Protein AF-0000000083129895 (afdb_homodimer)

Sequence (324 aa):
WVTVHAISVETPKDVLRAARGKSVTLPCTYQTSSLDREGFIQWDKLLRSHTERVLIWTFLTKTYIYGELYENRVNVSSNVEQSDASITIDRLTMDDNGTYECSVSLLLDLDGVSKSRVRLLVLGECLLLLPGVVGRGAVRGAGHPGGKCHPPSQTAASRERLWVTVHAISVETPKDVLRAARGKSVTLPCTYQTSSLDREGFIQWDKLLRSHTERVLIWTFLTKTYIYGELYENRVNVSSNVEQSDASITIDRLTMDDNGTYECSVSLLLDLDGVSKSRVRLLVLGECLLLLPGVVGRGAVRGAGHPGGKCHPPSQTAASRERL

pLDDT: mean 82.53, std 24.76, range [24.39, 98.94]

InterPro domains:
  IPR003599 Immunoglobulin domain subtype [SM00409] (13-123)
  IPR007110 Immunoglobulin-like domain [PS50835] (21-105)
  IPR013106 Immunoglobulin V-set domain [PF07686] (14-123)
  IPR013106 Immunoglobulin V-set domain [SM00406] (23-104)
  IPR013783 Immunoglobulin-like fold [G3DSA:2.60.40.10] (3-123)
  IPR036179 Immunoglobulin-like domain superfamily [SSF48726] (8-105)
  IPR042474 Cell surface A33 antigen [PTHR44969] (1-123)

Structure (mmCIF, N/CA/C/O backbone):
data_AF-0000000083129895-model_v1
#
loop_
_entity.id
_entity.type
_entity.pdbx_description
1 polymer 'Ig-like domain-containing protein'
#
loop_
_atom_site.group_PDB
_atom_site.id
_atom_site.type_symbol
_atom_site.label_atom_id
_atom_site.label_alt_id
_atom_site.label_comp_id
_atom_site.label_asym_id
_atom_site.label_entity_id
_atom_site.label_seq_id
_atom_site.pdbx_PDB_ins_code
_atom_site.Cartn_x
_atom_site.Cartn_y
_atom_site.Cartn_z
_atom_site.occupancy
_atom_site.B_iso_or_equiv
_atom_site.auth_seq_id
_atom_site.auth_comp_id
_atom_site.auth_asym_id
_atom_site.auth_atom_id
_atom_site.pdbx_PDB_model_num
ATOM 1 N N . TRP A 1 1 ? -14.094 -17.531 25.25 1 37.56 1 TRP A N 1
ATOM 2 C CA . TRP A 1 1 ? -13.992 -16.156 24.797 1 37.56 1 TRP A CA 1
ATOM 3 C C . TRP A 1 1 ? -13.172 -16.047 23.516 1 37.56 1 TRP A C 1
ATOM 5 O O . TRP A 1 1 ? -11.992 -16.422 23.484 1 37.56 1 TRP A O 1
ATOM 15 N N . VAL A 1 2 ? -13.875 -16.172 22.438 1 51.09 2 VAL A N 1
ATOM 16 C CA . VAL A 1 2 ? -13.18 -16.094 21.156 1 51.09 2 VAL A CA 1
ATOM 17 C C . VAL A 1 2 ? -12.414 -14.781 21.062 1 51.09 2 VAL A C 1
ATOM 19 O O . VAL A 1 2 ? -12.992 -13.703 21.234 1 51.09 2 VAL A O 1
ATOM 22 N N . THR A 1 3 ? -11.273 -14.695 21.562 1 56.09 3 THR A N 1
ATOM 23 C CA . THR A 1 3 ? -10.492 -13.469 21.531 1 56.09 3 THR A CA 1
ATOM 24 C C . THR A 1 3 ? -10.531 -12.836 20.141 1 56.09 3 THR A C 1
ATOM 26 O O . THR A 1 3 ? -10.195 -13.484 19.141 1 56.09 3 THR A O 1
ATOM 29 N N . VAL A 1 4 ? -11.461 -11.797 19.969 1 62.44 4 VAL A N 1
ATOM 30 C CA . VAL A 1 4 ? -11.5 -11.023 18.734 1 62.44 4 VAL A CA 1
ATOM 31 C C . VAL A 1 4 ? -10.117 -10.477 18.422 1 62.44 4 VAL A C 1
ATOM 33 O O . VAL A 1 4 ? -9.508 -9.797 19.25 1 62.44 4 VAL A O 1
ATOM 36 N N . HIS A 1 5 ? -9.484 -11.109 17.484 1 82.38 5 HIS A N 1
ATOM 37 C CA . HIS A 1 5 ? -8.172 -10.602 17.094 1 82.38 5 HIS A CA 1
ATOM 38 C C . HIS A 1 5 ? -8.25 -9.875 15.75 1 82.38 5 HIS A C 1
ATOM 40 O O . HIS A 1 5 ? -8.891 -10.359 14.812 1 82.38 5 HIS A O 1
ATOM 46 N N . ALA A 1 6 ? -7.707 -8.602 15.797 1 93 6 ALA A N 1
ATOM 47 C CA . ALA A 1 6 ? -7.57 -7.844 14.562 1 93 6 ALA A CA 1
ATOM 48 C C . ALA A 1 6 ? -6.703 -8.586 13.555 1 93 6 ALA A C 1
ATOM 50 O O . ALA A 1 6 ? -5.918 -9.461 13.922 1 93 6 ALA A O 1
ATOM 51 N N . ILE A 1 7 ? -6.914 -8.305 12.359 1 96.94 7 ILE A N 1
ATOM 52 C CA . ILE A 1 7 ? -6.215 -8.977 11.266 1 96.94 7 ILE A CA 1
ATOM 53 C C . ILE A 1 7 ? -4.707 -8.867 11.477 1 96.94 7 ILE A C 1
ATOM 55 O O . ILE A 1 7 ? -4.211 -7.836 11.93 1 96.94 7 ILE A O 1
ATOM 59 N N . SER A 1 8 ? -3.986 -9.945 11.188 1 98.06 8 SER A N 1
ATOM 60 C CA . SER A 1 8 ? -2.527 -10 11.195 1 98.06 8 SER A CA 1
ATOM 61 C C . SER A 1 8 ? -1.99 -10.695 9.953 1 98.06 8 SER A C 1
ATOM 63 O O . SER A 1 8 ? -2.377 -11.828 9.656 1 98.06 8 SER A O 1
ATOM 65 N N . VAL A 1 9 ? -1.141 -9.992 9.266 1 98.5 9 VAL A N 1
ATOM 66 C CA . VAL A 1 9 ? -0.534 -10.5 8.039 1 98.5 9 VAL A CA 1
ATOM 67 C C . VAL A 1 9 ? 0.967 -10.688 8.242 1 98.5 9 VAL A C 1
ATOM 69 O O . VAL A 1 9 ? 1.637 -9.828 8.82 1 98.5 9 VAL A O 1
ATOM 72 N N . GLU A 1 10 ? 1.479 -11.836 7.68 1 98.44 10 GLU A N 1
ATOM 73 C CA . GLU A 1 10 ? 2.885 -12.141 7.934 1 98.44 10 GLU A CA 1
ATOM 74 C C . GLU A 1 10 ? 3.543 -12.758 6.703 1 98.44 10 GLU A C 1
ATOM 76 O O . GLU A 1 10 ? 2.922 -13.555 5.996 1 98.44 10 GLU A O 1
ATOM 81 N N . THR A 1 11 ? 4.727 -12.352 6.516 1 98.56 11 THR A N 1
ATOM 82 C CA . THR A 1 11 ? 5.621 -12.945 5.531 1 98.56 11 THR A CA 1
ATOM 83 C C . THR A 1 11 ? 6.961 -13.312 6.164 1 98.56 11 THR A C 1
ATOM 85 O O . THR A 1 11 ? 7.312 -12.789 7.227 1 98.56 11 THR A O 1
ATOM 88 N N . PRO A 1 12 ? 7.668 -14.195 5.52 1 96.75 12 PRO A N 1
ATOM 89 C CA . PRO A 1 12 ? 9.016 -14.453 6.035 1 96.75 12 PRO A CA 1
ATOM 90 C C . PRO A 1 12 ? 9.938 -13.242 5.918 1 96.75 12 PRO A C 1
ATOM 92 O O . PRO A 1 12 ? 9.797 -12.445 4.988 1 96.75 12 PRO A O 1
ATOM 95 N N . LYS A 1 13 ? 10.875 -13.18 6.805 1 94.12 13 LYS A N 1
ATOM 96 C CA . LYS A 1 13 ? 11.773 -12.023 6.859 1 94.12 13 LYS A CA 1
ATOM 97 C C . LYS A 1 13 ? 12.992 -12.234 5.965 1 94.12 13 LYS A C 1
ATOM 99 O O . LYS A 1 13 ? 13.633 -11.266 5.555 1 94.12 13 LYS A O 1
ATOM 104 N N . ASP A 1 14 ? 13.25 -13.445 5.605 1 95.12 14 ASP A N 1
ATOM 105 C CA . ASP A 1 14 ? 14.43 -13.734 4.797 1 95.12 14 ASP A CA 1
ATOM 106 C C . ASP A 1 14 ? 14.188 -13.391 3.328 1 95.12 14 ASP A C 1
ATOM 108 O O . ASP A 1 14 ? 13.055 -13.477 2.846 1 95.12 14 ASP A O 1
ATOM 112 N N . VAL A 1 15 ? 15.281 -13.094 2.689 1 97.25 15 VAL A N 1
ATOM 113 C CA . VAL A 1 15 ? 15.211 -12.836 1.255 1 97.25 15 VAL A CA 1
ATOM 114 C C . VAL A 1 15 ? 14.969 -14.148 0.505 1 97.25 15 VAL A C 1
ATOM 116 O O . VAL A 1 15 ? 15.617 -15.156 0.778 1 97.25 15 VAL A O 1
ATOM 119 N N . LEU A 1 16 ? 14.062 -14.148 -0.404 1 98.25 16 LEU A N 1
ATOM 120 C CA . LEU A 1 16 ? 13.812 -15.289 -1.278 1 98.25 16 LEU A CA 1
ATOM 121 C C . LEU A 1 16 ? 14.695 -15.227 -2.52 1 98.25 16 LEU A C 1
ATOM 123 O O . LEU A 1 16 ? 14.891 -14.148 -3.094 1 98.25 16 LEU A O 1
ATOM 127 N N . ARG A 1 17 ? 15.195 -16.297 -2.875 1 97 17 ARG A N 1
ATOM 128 C CA . ARG A 1 17 ? 16.031 -16.406 -4.07 1 97 17 ARG A CA 1
ATOM 129 C C . ARG A 1 17 ? 15.422 -17.375 -5.07 1 97 17 ARG A C 1
ATOM 131 O O . ARG A 1 17 ? 14.938 -18.453 -4.688 1 97 17 ARG A O 1
ATOM 138 N N . ALA A 1 18 ? 15.469 -17.016 -6.289 1 97.38 18 ALA A N 1
ATOM 139 C CA . ALA A 1 18 ? 14.945 -17.875 -7.348 1 97.38 18 ALA A CA 1
ATOM 140 C C . ALA A 1 18 ? 15.672 -17.625 -8.664 1 97.38 18 ALA A C 1
ATOM 142 O O . ALA A 1 18 ? 16.188 -16.531 -8.898 1 97.38 18 ALA A O 1
ATOM 143 N N . ALA A 1 19 ? 15.633 -18.562 -9.516 1 95.56 19 ALA A N 1
ATOM 144 C CA . ALA A 1 19 ? 16.344 -18.469 -10.789 1 95.56 19 ALA A CA 1
ATOM 145 C C . ALA A 1 19 ? 15.445 -17.891 -11.875 1 95.56 19 ALA A C 1
ATOM 147 O O . ALA A 1 19 ? 14.25 -18.172 -11.914 1 95.56 19 ALA A O 1
ATOM 148 N N . ARG A 1 20 ? 16.141 -17.203 -12.742 1 95.75 20 ARG A N 1
ATOM 149 C CA . ARG A 1 20 ? 15.445 -16.719 -13.938 1 95.75 20 ARG A CA 1
ATOM 150 C C . ARG A 1 20 ? 14.797 -17.875 -14.688 1 95.75 20 ARG A C 1
ATOM 152 O O . ARG A 1 20 ? 15.367 -18.969 -14.789 1 95.75 20 ARG A O 1
ATOM 159 N N . GLY A 1 21 ? 13.562 -17.609 -15.219 1 95.56 21 GLY A N 1
ATOM 160 C CA . GLY A 1 21 ? 12.867 -18.609 -16.016 1 95.56 21 GLY A CA 1
ATOM 161 C C . GLY A 1 21 ? 12.062 -19.594 -15.18 1 95.56 21 GLY A C 1
ATOM 162 O O . GLY A 1 21 ? 11.188 -20.281 -15.695 1 95.56 21 GLY A O 1
ATOM 163 N N . LYS A 1 22 ? 12.289 -19.672 -13.922 1 96.94 22 LYS A N 1
ATOM 164 C CA . LYS A 1 22 ? 11.57 -20.562 -13.023 1 96.94 22 LYS A CA 1
ATOM 165 C C . LYS A 1 22 ? 10.414 -19.828 -12.336 1 96.94 22 LYS A C 1
ATOM 167 O O . LYS A 1 22 ? 10.078 -18.703 -12.703 1 96.94 22 LYS A O 1
ATOM 172 N N . SER A 1 23 ? 9.734 -20.578 -11.43 1 98.31 23 SER A N 1
ATOM 173 C CA . SER A 1 23 ? 8.656 -20.016 -10.633 1 98.31 23 SER A CA 1
ATOM 174 C C . SER A 1 23 ? 9.094 -19.797 -9.188 1 98.31 23 SER A C 1
ATOM 176 O O . SER A 1 23 ? 10.031 -20.438 -8.711 1 98.31 23 SER A O 1
ATOM 178 N N . VAL A 1 24 ? 8.477 -18.875 -8.555 1 98.62 24 VAL A N 1
ATOM 179 C CA . VAL A 1 24 ? 8.727 -18.641 -7.137 1 98.62 24 VAL A CA 1
ATOM 180 C C . VAL A 1 24 ? 7.41 -18.391 -6.414 1 98.62 24 VAL A C 1
ATOM 182 O O . VAL A 1 24 ? 6.496 -17.781 -6.973 1 98.62 24 VAL A O 1
ATOM 185 N N . THR A 1 25 ? 7.293 -18.922 -5.254 1 98.81 25 THR A N 1
ATOM 186 C CA . THR A 1 25 ? 6.172 -18.594 -4.379 1 98.81 25 THR A CA 1
ATOM 187 C C . THR A 1 25 ? 6.57 -17.531 -3.361 1 98.81 25 THR A C 1
ATOM 189 O O . THR A 1 25 ? 7.59 -17.672 -2.68 1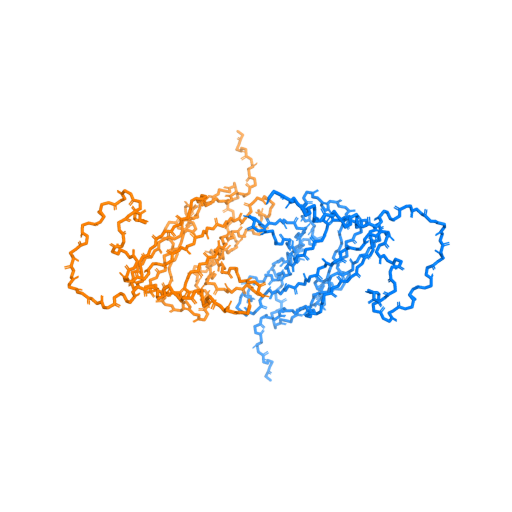 98.81 25 THR A O 1
ATOM 192 N N . LEU A 1 26 ? 5.848 -16.484 -3.293 1 98.88 26 LEU A N 1
ATOM 193 C CA . LEU A 1 26 ? 5.977 -15.469 -2.25 1 98.88 26 LEU A CA 1
ATOM 194 C C . LEU A 1 26 ? 5.008 -15.75 -1.103 1 98.88 26 LEU A C 1
ATOM 196 O O . LEU A 1 26 ? 3.801 -15.547 -1.242 1 98.88 26 LEU A O 1
ATOM 200 N N . PRO A 1 27 ? 5.527 -16.203 -0.005 1 98.88 27 PRO A N 1
ATOM 201 C CA . PRO A 1 27 ? 4.652 -16.609 1.096 1 98.88 27 PRO A CA 1
ATOM 202 C C . PRO A 1 27 ? 4.02 -15.422 1.819 1 98.88 27 PRO A C 1
ATOM 204 O O . PRO A 1 27 ? 4.688 -14.414 2.059 1 98.88 27 PRO A O 1
ATOM 207 N N . CYS A 1 28 ? 2.768 -15.594 2.172 1 98.88 28 CYS A N 1
ATOM 208 C CA . CYS A 1 28 ? 1.993 -14.625 2.943 1 98.88 28 CYS A CA 1
ATOM 209 C C . CYS A 1 28 ? 0.812 -15.297 3.635 1 98.88 28 CYS A C 1
ATOM 211 O O . CYS A 1 28 ? -0.025 -15.922 2.977 1 98.88 28 CYS A O 1
ATOM 213 N N . THR A 1 29 ? 0.754 -15.242 4.91 1 98.56 29 THR A N 1
ATOM 214 C CA . THR A 1 29 ? -0.368 -15.781 5.668 1 98.56 29 THR A CA 1
ATOM 215 C C . THR A 1 29 ? -1.077 -14.68 6.449 1 98.56 29 THR A C 1
ATOM 217 O O . THR A 1 29 ? -0.504 -13.617 6.691 1 98.56 29 THR A O 1
ATOM 220 N N . TYR A 1 30 ? -2.334 -14.992 6.754 1 97.62 30 TYR A N 1
ATOM 221 C CA . TYR A 1 30 ? -3.064 -14.016 7.559 1 97.62 30 TYR A CA 1
ATOM 222 C C . TYR A 1 30 ? -3.971 -14.711 8.562 1 97.62 30 TYR A C 1
ATOM 224 O O . TYR A 1 30 ? -4.312 -15.883 8.398 1 97.62 30 TYR A O 1
ATOM 232 N N . GLN A 1 31 ? -4.254 -13.945 9.594 1 96.44 31 GLN A N 1
ATOM 233 C CA . GLN A 1 31 ? -5.195 -14.359 10.633 1 96.44 31 GLN A CA 1
ATOM 234 C C . GLN A 1 31 ? -6.258 -13.289 10.867 1 96.44 31 GLN A C 1
ATOM 236 O O . GLN A 1 31 ? -5.957 -12.094 10.867 1 96.44 31 GLN A O 1
ATOM 241 N N . THR A 1 32 ? -7.438 -13.75 10.977 1 94.94 32 THR A N 1
ATOM 242 C CA . THR A 1 32 ? -8.539 -12.836 11.266 1 94.94 32 THR A CA 1
ATOM 243 C C . THR A 1 32 ? -9.617 -13.531 12.086 1 94.94 32 THR A C 1
ATOM 245 O O . THR A 1 32 ? -9.836 -14.734 11.938 1 94.94 32 THR A O 1
ATOM 248 N N . SER A 1 33 ? -10.273 -12.797 12.93 1 92.31 33 SER A N 1
ATOM 249 C CA . SER A 1 33 ? -11.406 -13.328 13.672 1 92.31 33 SER A CA 1
ATOM 250 C C . SER A 1 33 ? -12.727 -13.039 12.961 1 92.31 33 SER A C 1
ATOM 252 O O . SER A 1 33 ? -13.781 -13.508 13.391 1 92.31 33 SER A O 1
ATOM 254 N N . SER A 1 34 ? -12.602 -12.25 11.883 1 91.31 34 SER A N 1
ATOM 255 C CA . SER A 1 34 ? -13.812 -11.906 11.148 1 91.31 34 SER A CA 1
ATOM 256 C C . SER A 1 34 ? -14.344 -13.102 10.367 1 91.31 34 SER A C 1
ATOM 258 O O . SER A 1 34 ? -13.586 -13.789 9.688 1 91.31 34 SER A O 1
ATOM 260 N N . LEU A 1 35 ? -15.594 -13.266 10.414 1 87.56 35 LEU A N 1
ATOM 261 C CA . LEU A 1 35 ? -16.234 -14.32 9.641 1 87.56 35 LEU A CA 1
ATOM 262 C C . LEU A 1 35 ? -16.609 -13.812 8.25 1 87.56 35 LEU A C 1
ATOM 264 O O . LEU A 1 35 ? -16.719 -14.602 7.305 1 87.56 35 LEU A O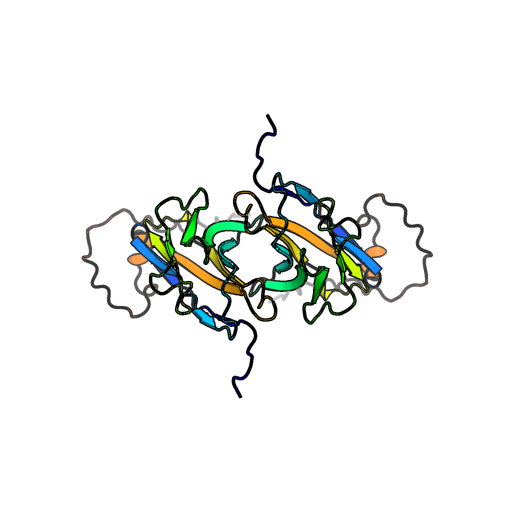 1
ATOM 268 N N . ASP A 1 36 ? -16.828 -12.57 8.195 1 88.88 36 ASP A N 1
ATOM 269 C CA . ASP A 1 36 ? -17.109 -11.93 6.914 1 88.88 36 ASP A CA 1
ATOM 270 C C . ASP A 1 36 ? -15.828 -11.555 6.188 1 88.88 36 ASP A C 1
ATOM 272 O O . ASP A 1 36 ? -15.078 -10.688 6.641 1 88.88 36 ASP A O 1
ATOM 276 N N . ARG A 1 37 ? -15.656 -12.133 4.98 1 88.88 37 ARG A N 1
ATOM 277 C CA . ARG A 1 37 ? -14.398 -11.914 4.27 1 88.88 37 ARG A CA 1
ATOM 278 C C . ARG A 1 37 ? -14.602 -10.969 3.084 1 88.88 37 ARG A C 1
ATOM 280 O O . ARG A 1 37 ? -13.898 -11.078 2.078 1 88.88 37 ARG A O 1
ATOM 287 N N . GLU A 1 38 ? -15.625 -10.141 3.223 1 93.38 38 GLU A N 1
ATOM 288 C CA . GLU A 1 38 ? -15.75 -9.148 2.156 1 93.38 38 GLU A CA 1
ATOM 289 C C . GLU A 1 38 ? -14.508 -8.273 2.07 1 93.38 38 GLU A C 1
ATOM 291 O O . GLU A 1 38 ? -14.156 -7.582 3.031 1 93.38 38 GLU A O 1
ATOM 296 N N . GLY A 1 39 ? -13.805 -8.375 0.985 1 96.69 39 GLY A N 1
ATOM 297 C CA . GLY A 1 39 ? -12.531 -7.703 0.806 1 96.69 39 GLY A CA 1
ATOM 298 C C . GLY A 1 39 ? -11.68 -8.32 -0.286 1 96.69 39 GLY A C 1
ATOM 299 O O . GLY A 1 39 ? -12.203 -8.859 -1.262 1 96.69 39 GLY A O 1
ATOM 300 N N . PHE A 1 40 ? -10.391 -8.062 -0.125 1 98.12 40 PHE A N 1
ATOM 301 C CA . PHE A 1 40 ? -9.508 -8.523 -1.192 1 98.12 40 PHE A CA 1
ATOM 302 C C . PHE A 1 40 ? -8.078 -8.68 -0.687 1 98.12 40 PHE A C 1
ATOM 304 O O . PHE A 1 40 ? -7.734 -8.172 0.382 1 98.12 40 PHE A O 1
ATOM 311 N N . ILE A 1 41 ? -7.344 -9.453 -1.422 1 98.69 41 ILE A N 1
ATOM 312 C CA . ILE A 1 41 ? -5.898 -9.594 -1.287 1 98.69 41 ILE A CA 1
ATOM 313 C C . ILE A 1 41 ? -5.199 -8.844 -2.414 1 98.69 41 ILE A C 1
ATOM 315 O O . ILE A 1 41 ? -5.629 -8.898 -3.568 1 98.69 41 ILE A O 1
ATOM 319 N N . GLN A 1 42 ? -4.172 -8.133 -2.021 1 98.81 42 GLN A N 1
ATOM 320 C CA . GLN A 1 42 ? -3.43 -7.383 -3.029 1 98.81 42 GLN A CA 1
ATOM 321 C C . GLN A 1 42 ? -1.925 -7.566 -2.85 1 98.81 42 GLN A C 1
ATOM 323 O O . GLN A 1 42 ? -1.414 -7.492 -1.729 1 98.81 42 GLN A O 1
ATOM 328 N N . TRP A 1 43 ? -1.27 -7.883 -3.918 1 98.88 43 TRP A N 1
ATOM 329 C CA . TRP A 1 43 ? 0.188 -7.883 -3.988 1 98.88 43 TRP A CA 1
ATOM 330 C C . TRP A 1 43 ? 0.691 -6.746 -4.867 1 98.88 43 TRP A C 1
ATOM 332 O O . TRP A 1 43 ? 0.19 -6.539 -5.977 1 98.88 43 TRP A O 1
ATOM 342 N N . ASP A 1 44 ? 1.636 -6.051 -4.359 1 98.88 44 ASP A N 1
ATOM 343 C CA . ASP A 1 44 ? 2.289 -4.969 -5.09 1 98.88 44 ASP A CA 1
ATOM 344 C C . ASP A 1 44 ? 3.807 -5.137 -5.074 1 98.88 44 ASP A C 1
ATOM 346 O O . ASP A 1 44 ? 4.371 -5.664 -4.113 1 98.88 44 ASP A O 1
ATOM 350 N N . LYS A 1 45 ? 4.363 -4.672 -6.109 1 98.81 45 LYS A N 1
ATOM 351 C CA . LYS A 1 45 ? 5.805 -4.441 -6.113 1 98.81 45 LYS A CA 1
ATOM 352 C C . LYS A 1 45 ? 6.133 -2.986 -5.793 1 98.81 45 LYS A C 1
ATOM 354 O O . LYS A 1 45 ? 5.617 -2.074 -6.441 1 98.81 45 LYS A O 1
ATOM 359 N N . LEU A 1 46 ? 7.008 -2.828 -4.805 1 98.69 46 LEU A N 1
ATOM 360 C CA . LEU A 1 46 ? 7.332 -1.481 -4.348 1 98.69 46 LEU A CA 1
ATOM 361 C C . LEU A 1 46 ? 8.562 -0.941 -5.066 1 98.69 46 LEU A C 1
ATOM 363 O O . LEU A 1 46 ? 9.695 -1.303 -4.73 1 98.69 46 LEU A O 1
ATOM 367 N N . LEU A 1 47 ? 8.312 -0.055 -5.996 1 98 47 LEU A N 1
ATOM 368 C CA . LEU A 1 47 ? 9.406 0.645 -6.664 1 98 47 LEU A CA 1
ATOM 369 C C . LEU A 1 47 ? 9.703 1.975 -5.977 1 98 47 LEU A C 1
ATOM 371 O O . LEU A 1 47 ? 8.922 2.428 -5.133 1 98 47 LEU A O 1
ATOM 375 N N . ARG A 1 48 ? 10.773 2.562 -6.285 1 95.12 48 ARG A N 1
ATOM 376 C CA . ARG A 1 48 ? 11.156 3.83 -5.676 1 95.12 48 ARG A CA 1
ATOM 377 C C . ARG A 1 48 ? 10.164 4.934 -6.023 1 95.12 48 ARG A C 1
ATOM 379 O O . ARG A 1 48 ? 9.766 5.715 -5.16 1 95.12 48 ARG A O 1
ATOM 386 N N . SER A 1 49 ? 9.727 4.961 -7.234 1 95.06 49 SER A N 1
ATOM 387 C CA . SER A 1 49 ? 8.914 6.07 -7.719 1 95.06 49 SER A CA 1
ATOM 388 C C . SER A 1 49 ? 7.43 5.797 -7.52 1 95.06 49 SER A C 1
ATOM 390 O O . SER A 1 49 ? 6.648 6.719 -7.289 1 95.06 49 SER A O 1
ATOM 392 N N . HIS A 1 50 ? 7.062 4.492 -7.641 1 97.06 50 HIS A N 1
ATOM 393 C CA . HIS A 1 50 ? 5.645 4.164 -7.574 1 97.06 50 HIS A CA 1
ATOM 394 C C . HIS A 1 50 ? 5.434 2.721 -7.133 1 97.06 50 HIS A C 1
ATOM 396 O O . HIS A 1 50 ? 6.395 1.962 -6.996 1 97.06 50 HIS A O 1
ATOM 402 N N . THR A 1 51 ? 4.234 2.434 -6.836 1 98.12 51 THR A N 1
ATOM 403 C CA . THR A 1 51 ? 3.799 1.077 -6.523 1 98.12 51 THR A CA 1
ATOM 404 C C . THR A 1 51 ? 3.158 0.42 -7.742 1 98.12 51 THR A C 1
ATOM 406 O O . THR A 1 51 ? 2.287 1.01 -8.383 1 98.12 51 THR A O 1
ATOM 409 N N . GLU A 1 52 ? 3.633 -0.792 -8.031 1 98.38 52 GLU A N 1
ATOM 410 C CA . GLU A 1 52 ? 3.145 -1.526 -9.195 1 98.38 52 GLU A CA 1
ATOM 411 C C . GLU A 1 52 ? 2.275 -2.709 -8.773 1 98.38 52 GLU A C 1
ATOM 413 O O . GLU A 1 52 ? 2.709 -3.557 -7.992 1 98.38 52 GLU A O 1
ATOM 418 N N . ARG A 1 53 ? 1.096 -2.785 -9.398 1 98.75 53 ARG A N 1
ATOM 419 C CA . ARG A 1 53 ? 0.199 -3.891 -9.07 1 98.75 53 ARG A CA 1
ATOM 420 C C . ARG A 1 53 ? 0.718 -5.203 -9.648 1 98.75 53 ARG A C 1
ATOM 422 O O . ARG A 1 53 ? 1.048 -5.281 -10.836 1 98.75 53 ARG A O 1
ATOM 429 N N . VAL A 1 54 ? 0.806 -6.125 -8.781 1 98.81 54 VAL A N 1
ATOM 430 C CA . VAL A 1 54 ? 1.076 -7.492 -9.219 1 98.81 54 VAL A CA 1
ATOM 431 C C . VAL A 1 54 ? -0.24 -8.219 -9.484 1 98.81 54 VAL A C 1
ATOM 433 O O . VAL A 1 54 ? -0.47 -8.711 -10.594 1 98.81 54 VAL A O 1
ATOM 436 N N . LEU A 1 55 ? -1.104 -8.219 -8.422 1 98.38 55 LEU A N 1
ATOM 437 C CA . LEU A 1 55 ? -2.404 -8.867 -8.539 1 98.38 55 LEU A CA 1
ATOM 438 C C . LEU A 1 55 ? -3.334 -8.43 -7.41 1 98.38 55 LEU A C 1
ATOM 440 O O . LEU A 1 55 ? -2.879 -8.133 -6.305 1 98.38 55 LEU A O 1
ATOM 444 N N . ILE A 1 56 ? -4.633 -8.352 -7.762 1 98.62 56 ILE A N 1
ATOM 445 C CA . ILE A 1 56 ? -5.688 -8.305 -6.758 1 98.62 56 ILE A CA 1
ATOM 446 C C . ILE A 1 56 ? -6.59 -9.531 -6.891 1 98.62 56 ILE A C 1
ATOM 448 O O . ILE A 1 56 ? -6.949 -9.93 -8 1 98.62 56 ILE A O 1
ATOM 452 N N . TRP A 1 57 ? -6.879 -10.133 -5.793 1 98.31 57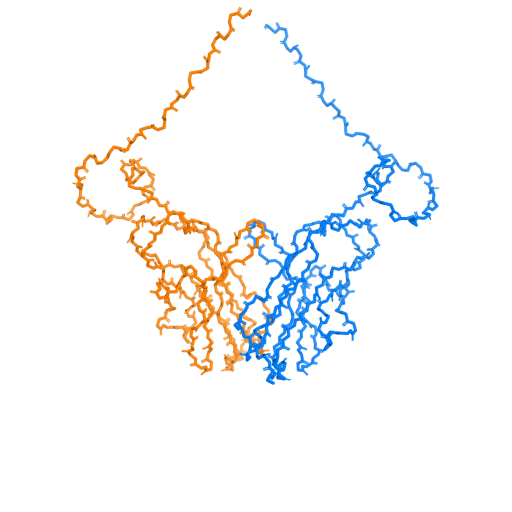 TRP A N 1
ATOM 453 C CA . TRP A 1 57 ? -7.852 -11.227 -5.727 1 98.31 57 TRP A CA 1
ATOM 454 C C . TRP A 1 57 ? -8.984 -10.883 -4.766 1 98.31 57 TRP A C 1
ATOM 456 O O . TRP A 1 57 ? -8.742 -10.492 -3.621 1 98.31 57 TRP A O 1
ATOM 466 N N . THR A 1 58 ? -10.195 -11.016 -5.238 1 97.56 58 THR A N 1
ATOM 467 C CA . THR A 1 58 ? -11.344 -10.625 -4.422 1 97.56 58 THR A CA 1
ATOM 468 C C . THR A 1 58 ? -12.016 -11.852 -3.809 1 97.56 58 THR A C 1
ATOM 470 O O . THR A 1 58 ? -12.219 -12.859 -4.488 1 97.56 58 THR A O 1
ATOM 473 N N . PHE A 1 59 ? -12.445 -11.773 -2.59 1 96.06 59 PHE A N 1
ATOM 474 C CA . PHE A 1 59 ? -12.969 -12.906 -1.836 1 96.06 59 PHE A CA 1
ATOM 475 C C . PHE A 1 59 ? -14.359 -13.289 -2.332 1 96.06 59 PHE A C 1
ATOM 477 O O . PHE A 1 59 ? -14.656 -14.477 -2.498 1 96.06 59 PHE A O 1
ATOM 484 N N . LEU A 1 60 ? -15.156 -12.336 -2.52 1 93.25 60 LEU A N 1
ATOM 485 C CA . LEU A 1 60 ? -16.547 -12.609 -2.828 1 93.25 60 LEU A CA 1
ATOM 486 C C . LEU A 1 60 ? -16.688 -13.203 -4.223 1 93.25 60 LEU A C 1
ATOM 488 O O . LEU A 1 60 ? -17.328 -14.25 -4.395 1 93.25 60 LEU A O 1
ATOM 492 N N . THR A 1 61 ? -16.047 -12.562 -5.215 1 95.12 61 THR A N 1
ATOM 493 C CA . THR A 1 61 ? -16.219 -12.984 -6.598 1 95.12 61 THR A CA 1
ATOM 494 C C . THR A 1 61 ? -15.148 -13.984 -7.008 1 95.12 61 THR A C 1
ATOM 496 O O . THR A 1 61 ? -15.266 -14.641 -8.047 1 95.12 61 THR A O 1
ATOM 499 N N . LYS A 1 62 ? -14.086 -14.125 -6.199 1 95.94 62 LYS A N 1
ATOM 500 C CA . LYS A 1 62 ? -12.969 -15.016 -6.484 1 95.94 62 LYS A CA 1
ATOM 501 C C . LYS A 1 62 ? -12.367 -14.719 -7.855 1 95.94 62 LYS A C 1
ATOM 503 O O . LYS A 1 62 ? -12.109 -15.641 -8.633 1 95.94 62 LYS A O 1
ATOM 508 N N . THR A 1 63 ? -12.227 -13.453 -8.148 1 96 63 THR A N 1
ATOM 509 C CA . THR A 1 63 ? -11.711 -13.008 -9.438 1 96 63 THR A CA 1
ATOM 510 C C . THR A 1 63 ? -10.328 -12.383 -9.281 1 96 63 THR A C 1
ATOM 512 O O . THR A 1 63 ? -9.969 -11.93 -8.195 1 96 63 THR A O 1
ATOM 515 N N . TYR A 1 64 ? -9.625 -12.391 -10.422 1 97.31 64 TYR A N 1
ATOM 516 C CA . TYR A 1 64 ? -8.289 -11.805 -10.5 1 97.31 64 TYR A CA 1
ATOM 517 C C . TYR A 1 64 ? -8.32 -10.461 -11.211 1 97.31 64 TYR A C 1
ATOM 519 O O . TYR A 1 64 ? -9.031 -10.289 -12.203 1 97.31 64 TYR A O 1
ATOM 527 N N . ILE A 1 65 ? -7.586 -9.531 -10.672 1 97.75 65 ILE A N 1
ATOM 528 C CA . ILE A 1 65 ? -7.168 -8.32 -11.375 1 97.75 65 ILE A CA 1
ATOM 529 C C . ILE A 1 65 ? -5.645 -8.273 -11.461 1 97.75 65 ILE A C 1
ATOM 531 O O . ILE A 1 65 ? -4.969 -7.988 -10.469 1 97.75 65 ILE A O 1
ATOM 535 N N . TYR A 1 66 ? -5.156 -8.5 -12.656 1 98.38 66 TYR A N 1
ATOM 536 C CA . TYR A 1 66 ? -3.715 -8.609 -12.836 1 98.38 66 TYR A CA 1
ATOM 537 C C . TYR A 1 66 ? -3.098 -7.238 -13.094 1 98.38 66 TYR A C 1
ATOM 539 O O . TYR A 1 66 ? -3.715 -6.383 -13.734 1 98.38 66 TYR A O 1
ATOM 547 N N . GLY A 1 67 ? -1.88 -7.105 -12.578 1 98.25 67 GLY A N 1
ATOM 548 C CA . GLY A 1 67 ? -1.045 -6.051 -13.133 1 98.25 67 GLY A CA 1
ATOM 549 C C . GLY A 1 67 ? -0.595 -6.336 -14.555 1 98.25 67 GLY A C 1
ATOM 550 O O . GLY A 1 67 ? -0.514 -7.496 -14.969 1 98.25 67 GLY A O 1
ATOM 551 N N . GLU A 1 68 ? -0.295 -5.309 -15.18 1 97.12 68 GLU A N 1
ATOM 552 C CA . GLU A 1 68 ? 0.01 -5.418 -16.594 1 97.12 68 GLU A CA 1
ATOM 553 C C . GLU A 1 68 ? 1.164 -6.383 -16.844 1 97.12 68 GLU A C 1
ATOM 555 O O . GLU A 1 68 ? 1.12 -7.191 -17.781 1 97.12 68 GLU A O 1
ATOM 560 N N . LEU A 1 69 ? 2.197 -6.375 -16.094 1 97.5 69 LEU A N 1
ATOM 561 C CA . LEU A 1 69 ? 3.412 -7.148 -16.312 1 97.5 69 LEU A CA 1
ATOM 562 C C . LEU A 1 69 ? 3.26 -8.562 -15.758 1 97.5 69 LEU A C 1
ATOM 564 O O . LEU A 1 69 ? 4.156 -9.398 -15.914 1 97.5 69 LEU A O 1
ATOM 568 N N . TYR A 1 70 ? 2.127 -8.852 -15.18 1 98.38 70 TYR A N 1
ATOM 569 C CA . TYR A 1 70 ? 1.97 -10.109 -14.461 1 98.38 70 TYR A CA 1
ATOM 570 C C . TYR A 1 70 ? 0.786 -10.906 -15 1 98.38 70 TYR A C 1
ATOM 572 O O . TYR A 1 70 ? 0.382 -11.906 -14.406 1 98.38 70 TYR A O 1
ATOM 580 N N . GLU A 1 71 ? 0.257 -10.5 -16.062 1 97.44 71 GLU A N 1
ATOM 581 C CA . GLU A 1 71 ? -0.93 -11.133 -16.625 1 97.44 71 GLU A CA 1
ATOM 582 C C . GLU A 1 71 ? -0.663 -12.586 -16.984 1 97.44 71 GLU A C 1
ATOM 584 O O . GLU A 1 71 ? 0.292 -12.898 -17.703 1 97.44 71 GLU A O 1
ATOM 589 N N . ASN A 1 72 ? -1.447 -13.484 -16.359 1 94.81 72 ASN A N 1
ATOM 590 C CA . ASN A 1 72 ? -1.462 -14.922 -16.641 1 94.81 72 ASN A CA 1
ATOM 591 C C . ASN A 1 72 ? -0.162 -15.594 -16.203 1 94.81 72 ASN A C 1
ATOM 593 O O . ASN A 1 72 ? 0.231 -16.609 -16.766 1 94.81 72 ASN A O 1
ATOM 597 N N . ARG A 1 73 ? 0.56 -15.023 -15.305 1 98 73 ARG A N 1
ATOM 598 C CA . ARG A 1 73 ? 1.763 -15.703 -14.836 1 98 73 ARG A CA 1
ATOM 599 C C . ARG A 1 73 ? 1.851 -15.664 -13.312 1 98 73 ARG A C 1
ATOM 601 O O . ARG A 1 73 ? 2.867 -16.062 -12.734 1 98 73 ARG A O 1
ATOM 608 N N . VAL A 1 74 ? 0.812 -15.156 -12.719 1 98.75 74 VAL A N 1
ATOM 609 C CA . VAL A 1 74 ? 0.763 -15.141 -11.258 1 98.75 74 VAL A CA 1
ATOM 610 C C . VAL A 1 74 ? -0.549 -15.758 -10.781 1 98.75 74 VAL A C 1
ATOM 612 O O . VAL A 1 74 ? -1.617 -15.453 -11.32 1 98.75 74 VAL A O 1
ATOM 615 N N . ASN A 1 75 ? -0.455 -16.594 -9.742 1 98.25 75 ASN A N 1
ATOM 616 C CA . ASN A 1 75 ? -1.626 -17.234 -9.156 1 98.25 75 ASN A CA 1
ATOM 617 C C . ASN A 1 75 ? -1.604 -17.172 -7.633 1 98.25 75 ASN A C 1
ATOM 619 O O . ASN A 1 75 ? -0.547 -17.312 -7.02 1 98.25 75 ASN A O 1
ATOM 623 N N . VAL A 1 76 ? -2.785 -17.016 -7.09 1 98.44 76 VAL A N 1
ATOM 624 C CA . VAL A 1 76 ? -2.91 -17.047 -5.637 1 98.44 76 VAL A CA 1
ATOM 625 C C . VAL A 1 76 ? -2.984 -18.5 -5.164 1 98.44 76 VAL A C 1
ATOM 627 O O . VAL A 1 76 ? -3.336 -19.391 -5.934 1 98.44 76 VAL A O 1
ATOM 630 N N . SER A 1 77 ? -2.662 -18.656 -3.941 1 98.38 77 SER A N 1
ATOM 631 C CA . SER A 1 77 ? -2.713 -19.969 -3.328 1 98.38 77 SER A CA 1
ATOM 632 C C . SER A 1 77 ? -4.105 -20.578 -3.439 1 98.38 77 SER A C 1
ATOM 634 O O . SER A 1 77 ? -5.109 -19.875 -3.316 1 98.38 77 SER A O 1
ATOM 636 N N . SER A 1 78 ? -4.195 -21.891 -3.572 1 96.69 78 SER A N 1
ATOM 637 C CA . SER A 1 78 ? -5.469 -22.609 -3.57 1 96.69 78 SER A CA 1
ATOM 638 C C . SER A 1 78 ? -6.121 -22.578 -2.193 1 96.69 78 SER A C 1
ATOM 640 O O . SER A 1 78 ? -7.309 -22.875 -2.057 1 96.69 78 SER A O 1
ATOM 642 N N . ASN A 1 79 ? -5.375 -22.281 -1.182 1 95.81 79 ASN A N 1
ATOM 643 C CA . ASN A 1 79 ? -5.867 -22.219 0.192 1 95.81 79 ASN A CA 1
ATOM 644 C C . ASN A 1 79 ? -6.094 -20.766 0.639 1 95.81 79 ASN A C 1
ATOM 646 O O . ASN A 1 79 ? -5.898 -20.438 1.812 1 95.81 79 ASN A O 1
ATOM 650 N N . VAL A 1 80 ? -6.406 -19.953 -0.269 1 93.88 80 VAL A N 1
ATOM 651 C CA . VAL A 1 80 ? -6.531 -18.516 -0.018 1 93.88 80 VAL A CA 1
ATOM 652 C C . VAL A 1 80 ? -7.629 -18.266 1.012 1 93.88 80 VAL A C 1
ATOM 654 O O . VAL A 1 80 ? -7.527 -17.344 1.824 1 93.88 80 VAL A O 1
ATOM 657 N N . GLU A 1 81 ? -8.625 -19.031 1.05 1 88.69 81 GLU A N 1
ATOM 658 C CA . GLU A 1 81 ? -9.734 -18.844 1.981 1 88.69 81 GLU A CA 1
ATOM 659 C C . GLU A 1 81 ? -9.391 -19.391 3.363 1 88.69 81 GLU A C 1
ATOM 661 O O . GLU A 1 81 ? -10.094 -19.125 4.34 1 88.69 81 GLU A O 1
ATOM 666 N N . GLN A 1 82 ? -8.344 -20.156 3.406 1 91.12 82 GLN A N 1
ATOM 667 C CA . GLN A 1 82 ? -7.852 -20.688 4.672 1 91.12 82 GLN A CA 1
ATOM 668 C C . GLN A 1 82 ? -6.613 -19.938 5.145 1 91.12 82 GLN A C 1
ATOM 670 O O . GLN A 1 82 ? -5.652 -20.547 5.617 1 91.12 82 GLN A O 1
ATOM 675 N N . SER A 1 83 ? -6.59 -18.719 4.922 1 94.75 83 SER A N 1
ATOM 676 C CA . SER A 1 83 ? -5.66 -17.75 5.512 1 94.75 83 SER A CA 1
ATOM 677 C C . SER A 1 83 ? -4.293 -17.828 4.84 1 94.75 83 SER A C 1
ATOM 679 O O . SER A 1 83 ? -3.266 -17.594 5.48 1 94.75 83 SER A O 1
ATOM 681 N N . ASP A 1 84 ? -4.242 -18.312 3.611 1 98.31 84 ASP A N 1
ATOM 682 C CA . ASP A 1 84 ? -3.023 -18.344 2.807 1 98.31 84 ASP A CA 1
ATOM 683 C C . ASP A 1 84 ? -3.125 -17.359 1.636 1 98.31 84 ASP A C 1
ATOM 685 O O . ASP A 1 84 ? -3.701 -17.688 0.597 1 98.31 84 ASP A O 1
ATOM 689 N N . ALA A 1 85 ? -2.445 -16.281 1.762 1 98.62 85 ALA A N 1
ATOM 690 C CA . ALA A 1 85 ? -2.504 -15.227 0.747 1 98.62 85 ALA A CA 1
ATOM 691 C C . ALA A 1 85 ? -1.272 -15.266 -0.154 1 98.62 85 ALA A C 1
ATOM 693 O O . ALA A 1 85 ? -0.961 -14.281 -0.832 1 98.62 85 ALA A O 1
ATOM 694 N N . SER A 1 86 ? -0.564 -16.344 -0.262 1 98.88 86 SER A N 1
ATOM 695 C CA . SER A 1 86 ? 0.649 -16.484 -1.061 1 98.88 86 SER A CA 1
ATOM 696 C C . SER A 1 86 ? 0.341 -16.406 -2.553 1 98.88 86 SER A C 1
ATOM 698 O O . SER A 1 86 ? -0.783 -16.688 -2.975 1 98.88 86 SER A O 1
ATOM 700 N N . ILE A 1 87 ? 1.357 -16.047 -3.242 1 98.88 87 ILE A N 1
ATOM 701 C CA . ILE A 1 87 ? 1.229 -16.109 -4.695 1 98.88 87 ILE A CA 1
ATOM 702 C C . ILE A 1 87 ? 2.439 -16.828 -5.289 1 98.88 87 ILE A C 1
ATOM 704 O O . ILE A 1 87 ? 3.496 -16.891 -4.66 1 98.88 87 ILE A O 1
ATOM 708 N N . THR A 1 88 ? 2.225 -17.312 -6.473 1 98.88 88 THR A N 1
ATOM 709 C CA . THR A 1 88 ? 3.309 -17.875 -7.266 1 98.88 88 THR A CA 1
ATOM 710 C C . THR A 1 88 ? 3.475 -17.109 -8.578 1 98.88 88 THR A C 1
ATOM 712 O O . THR A 1 88 ? 2.514 -16.938 -9.328 1 98.88 88 THR A O 1
ATOM 715 N N . ILE A 1 89 ? 4.637 -16.672 -8.797 1 98.81 89 ILE A N 1
ATOM 716 C CA . ILE A 1 89 ? 4.98 -15.992 -10.039 1 98.81 89 ILE A CA 1
ATOM 717 C C . ILE A 1 89 ? 5.766 -16.938 -10.953 1 98.81 89 ILE A C 1
ATOM 719 O O . ILE A 1 89 ? 6.797 -17.469 -10.555 1 98.81 89 ILE A O 1
ATOM 723 N N . ASP A 1 90 ? 5.301 -17.078 -12.141 1 98.62 90 ASP A N 1
ATOM 724 C CA . ASP A 1 90 ? 5.949 -17.953 -13.109 1 98.62 90 ASP A CA 1
ATOM 725 C C . ASP A 1 90 ? 6.824 -17.156 -14.07 1 98.62 90 ASP A C 1
ATOM 727 O O . ASP A 1 90 ? 6.727 -15.922 -14.133 1 98.62 90 ASP A O 1
ATOM 731 N N . ARG A 1 91 ? 7.746 -17.875 -14.773 1 97.81 91 ARG A N 1
ATOM 732 C CA . ARG A 1 91 ? 8.578 -17.297 -15.828 1 97.81 91 ARG A CA 1
ATOM 733 C C . ARG A 1 91 ? 9.281 -16.031 -15.344 1 97.81 91 ARG A C 1
ATOM 735 O O . ARG A 1 91 ? 9.188 -14.984 -15.977 1 97.81 91 ARG A O 1
ATOM 742 N N . LEU A 1 92 ? 10.016 -16.25 -14.312 1 98.12 92 LEU A N 1
ATOM 743 C CA . LEU A 1 92 ? 10.695 -15.141 -13.664 1 98.12 92 LEU A CA 1
ATOM 744 C C . LEU A 1 92 ? 11.672 -14.469 -14.625 1 98.12 92 LEU A C 1
ATOM 746 O O . LEU A 1 92 ? 12.367 -15.148 -15.383 1 98.12 92 LEU A O 1
ATOM 750 N N . THR A 1 93 ? 11.75 -13.117 -14.578 1 97.12 93 THR A N 1
ATOM 751 C CA . THR A 1 93 ? 12.766 -12.312 -15.25 1 97.12 93 THR A CA 1
ATOM 752 C C . THR A 1 93 ? 13.547 -11.484 -14.242 1 97.12 93 THR A C 1
ATOM 754 O O . THR A 1 93 ? 13.164 -11.383 -13.078 1 97.12 93 THR A O 1
ATOM 757 N N . MET A 1 94 ? 14.594 -10.883 -14.695 1 96.38 94 MET A N 1
ATOM 758 C CA . MET A 1 94 ? 15.398 -10.023 -13.828 1 96.38 94 MET A CA 1
ATOM 759 C C . MET A 1 94 ? 14.578 -8.844 -13.32 1 96.38 94 MET A C 1
ATOM 761 O O . MET A 1 94 ? 14.828 -8.328 -12.227 1 96.38 94 MET A O 1
ATOM 765 N N . ASP A 1 95 ? 13.578 -8.508 -14.094 1 97.12 95 ASP A N 1
ATOM 766 C CA . ASP A 1 95 ? 12.734 -7.375 -13.719 1 97.12 95 ASP A CA 1
ATOM 767 C C . ASP A 1 95 ? 11.859 -7.723 -12.516 1 97.12 95 ASP A C 1
ATOM 769 O O . ASP A 1 95 ? 11.266 -6.836 -11.891 1 97.12 95 ASP A O 1
ATOM 773 N N . ASP A 1 96 ? 11.805 -8.953 -12.195 1 98.44 96 ASP A N 1
ATOM 774 C CA . ASP A 1 96 ? 10.992 -9.383 -11.062 1 98.44 96 ASP A CA 1
ATOM 775 C C . ASP A 1 96 ? 11.734 -9.18 -9.742 1 98.44 96 ASP A C 1
ATOM 777 O O . ASP A 1 96 ? 11.141 -9.266 -8.672 1 98.44 96 ASP A O 1
ATOM 781 N N . ASN A 1 97 ? 12.992 -8.891 -9.82 1 97.94 97 ASN A N 1
ATOM 782 C CA . ASN A 1 97 ? 13.75 -8.531 -8.617 1 9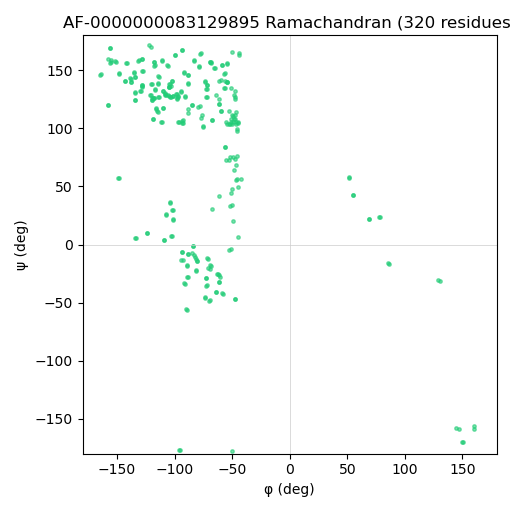7.94 97 ASN A CA 1
ATOM 783 C C . ASN A 1 97 ? 13.125 -7.344 -7.898 1 97.94 97 ASN A C 1
ATOM 785 O O . ASN A 1 97 ? 12.742 -6.355 -8.531 1 97.94 97 ASN A O 1
ATOM 789 N N . GLY A 1 98 ? 13.07 -7.598 -6.484 1 98.38 98 GLY A N 1
ATOM 790 C CA . GLY A 1 98 ? 12.578 -6.434 -5.77 1 98.38 98 GLY A CA 1
ATOM 791 C C . GLY A 1 98 ? 11.828 -6.789 -4.5 1 98.38 98 GLY A C 1
ATOM 792 O O . GLY A 1 98 ? 11.93 -7.914 -4.008 1 98.38 98 GLY A O 1
ATOM 793 N N . THR A 1 99 ? 11.164 -5.738 -3.914 1 98.44 99 THR A N 1
ATOM 794 C CA . THR A 1 99 ? 10.375 -5.875 -2.695 1 98.44 99 THR A CA 1
ATOM 795 C C . THR A 1 99 ? 8.883 -5.938 -3.021 1 98.44 99 THR A C 1
ATOM 797 O O . THR A 1 99 ? 8.367 -5.098 -3.764 1 98.44 99 THR A O 1
ATOM 800 N N . TYR A 1 100 ? 8.281 -6.914 -2.51 1 98.75 100 TYR A N 1
ATOM 801 C CA . TYR A 1 100 ? 6.852 -7.102 -2.705 1 98.75 100 TYR A CA 1
ATOM 802 C C . TYR A 1 100 ? 6.098 -6.949 -1.391 1 98.75 100 TYR A C 1
ATOM 804 O O . TYR A 1 100 ? 6.574 -7.379 -0.339 1 98.75 100 TYR A O 1
ATOM 812 N N . GLU A 1 101 ? 4.898 -6.398 -1.44 1 98.94 101 GLU A N 1
ATOM 813 C CA . GLU A 1 101 ? 4.055 -6.238 -0.26 1 98.94 101 GLU A CA 1
ATOM 814 C C . GLU A 1 101 ? 2.732 -6.984 -0.421 1 98.94 101 GLU A C 1
ATOM 816 O O . GLU A 1 101 ? 2.039 -6.816 -1.427 1 98.94 101 GLU A O 1
ATOM 821 N N . CYS A 1 102 ? 2.473 -7.82 0.509 1 98.88 102 CYS A N 1
ATOM 822 C CA . CYS A 1 102 ? 1.199 -8.523 0.645 1 98.88 102 CYS A CA 1
ATOM 823 C C . CYS A 1 102 ? 0.239 -7.742 1.533 1 98.88 102 CYS A C 1
ATOM 825 O O . CYS A 1 102 ? 0.601 -7.332 2.637 1 98.88 102 CYS A O 1
ATOM 827 N N . SER A 1 103 ? -0.978 -7.484 1.049 1 98.81 103 SER A N 1
ATOM 828 C CA . SER A 1 103 ? -2.006 -6.805 1.831 1 98.81 103 SER A CA 1
ATOM 829 C C . SER A 1 103 ? -3.322 -7.574 1.8 1 98.81 103 SER A C 1
ATOM 831 O O . SER A 1 103 ? -3.781 -7.984 0.733 1 98.81 103 SER A O 1
ATOM 833 N N . VAL A 1 104 ? -3.891 -7.746 2.959 1 98.38 104 VAL A N 1
ATOM 834 C CA . VAL A 1 104 ? -5.227 -8.32 3.092 1 98.38 104 VAL A CA 1
ATOM 835 C C . VAL A 1 104 ? -6.176 -7.293 3.695 1 98.38 104 VAL A C 1
ATOM 837 O O . VAL A 1 104 ? -5.988 -6.855 4.832 1 98.38 104 VAL A O 1
ATOM 840 N N . SER A 1 105 ? -7.188 -6.938 2.896 1 98 105 SER A N 1
ATOM 841 C CA . SER A 1 105 ? -8.156 -5.938 3.332 1 98 105 SER A CA 1
ATOM 842 C C . SER A 1 105 ? -9.547 -6.543 3.477 1 98 105 SER A C 1
ATOM 844 O O . SER A 1 105 ? -10.133 -7 2.496 1 98 105 SER A O 1
ATOM 846 N N . LEU A 1 106 ? -9.984 -6.559 4.668 1 96.75 106 LEU A N 1
ATOM 847 C CA . LEU A 1 106 ? -11.352 -6.957 4.984 1 96.75 106 LEU A CA 1
ATOM 848 C C . LEU A 1 106 ? -12.141 -5.781 5.551 1 96.75 106 LEU A C 1
ATOM 850 O O . LEU A 1 106 ? -11.742 -5.18 6.551 1 96.75 106 LEU A O 1
ATOM 854 N N . LEU A 1 107 ? -13.273 -5.504 4.98 1 95.56 107 LEU A N 1
ATOM 855 C CA . LEU A 1 107 ? -14 -4.281 5.293 1 95.56 107 LEU A CA 1
ATOM 856 C C . LEU A 1 107 ? -14.398 -4.242 6.766 1 95.56 107 LEU A C 1
ATOM 858 O O . LEU A 1 107 ? -14.477 -3.166 7.363 1 95.56 107 LEU A O 1
ATOM 862 N N . LEU A 1 108 ? -14.531 -5.371 7.344 1 94 108 LEU A N 1
ATOM 863 C CA . LEU A 1 108 ? -14.961 -5.398 8.742 1 94 108 LEU A CA 1
ATOM 864 C C . LEU A 1 108 ? -13.781 -5.672 9.664 1 94 108 LEU A C 1
ATOM 866 O O . LEU A 1 108 ? -13.961 -5.875 10.867 1 94 108 LEU A O 1
ATOM 870 N N . ASP A 1 109 ? -12.625 -5.703 9.172 1 96.12 109 ASP A N 1
ATOM 871 C CA . ASP A 1 109 ? -11.422 -5.961 9.953 1 96.12 109 ASP A CA 1
ATOM 872 C C . ASP A 1 109 ? -10.227 -5.215 9.375 1 96.12 109 ASP A C 1
ATOM 874 O O . ASP A 1 109 ? -9.18 -5.816 9.125 1 96.12 109 ASP A O 1
ATOM 878 N N . LEU A 1 110 ? -10.406 -3.949 9.297 1 97.06 110 LEU A N 1
ATOM 879 C CA . LEU A 1 110 ? -9.367 -3.125 8.695 1 97.06 110 LEU A CA 1
ATOM 880 C C . LEU A 1 110 ? -8.344 -2.695 9.75 1 97.06 110 LEU A C 1
ATOM 882 O O . LEU A 1 110 ? -7.254 -2.229 9.406 1 97.06 110 LEU A O 1
ATOM 886 N N . ASP A 1 111 ? -8.859 -3.092 11.023 1 93.38 111 ASP A N 1
ATOM 887 C CA . ASP A 1 111 ? -8.031 -2.635 12.133 1 93.38 111 ASP A CA 1
ATOM 888 C C . ASP A 1 111 ? -6.934 -3.652 12.445 1 93.38 111 ASP A C 1
ATOM 890 O O . ASP A 1 111 ? -7.156 -4.859 12.352 1 93.38 111 ASP A O 1
ATOM 894 N N . GLY A 1 112 ? -5.703 -3.531 12.367 1 96.62 112 GLY A N 1
ATOM 895 C CA . GLY A 1 112 ? -4.57 -4.398 12.656 1 96.62 112 GLY A CA 1
ATOM 896 C C . GLY A 1 112 ? -3.418 -4.219 11.688 1 96.62 112 GLY A C 1
ATOM 897 O O . GLY A 1 112 ? -3.26 -3.146 11.094 1 96.62 112 GLY A O 1
ATOM 898 N N . VAL A 1 113 ? -2.639 -5.262 11.656 1 97.5 113 VAL A N 1
ATOM 899 C CA . VAL A 1 113 ? -1.515 -5.27 10.727 1 97.5 113 VAL A CA 1
ATOM 900 C C . VAL A 1 113 ? -1.904 -6.016 9.453 1 97.5 113 VAL A C 1
ATOM 902 O O . VAL A 1 113 ? -1.936 -7.246 9.43 1 97.5 113 VAL A O 1
ATOM 905 N N . SER A 1 114 ? -2.123 -5.285 8.422 1 98.12 114 SER A N 1
ATOM 906 C CA . SER A 1 114 ? -2.73 -5.883 7.238 1 98.12 114 SER A CA 1
ATOM 907 C C . SER A 1 114 ? -1.725 -5.996 6.098 1 98.12 114 SER A C 1
ATOM 909 O O . SER A 1 114 ? -2.088 -6.352 4.977 1 98.12 114 SER A O 1
ATOM 911 N N . LYS A 1 115 ? -0.513 -5.629 6.383 1 98.69 115 LYS A N 1
ATOM 912 C CA . LYS A 1 115 ? 0.495 -5.625 5.328 1 98.69 115 LYS A CA 1
ATOM 913 C C . LYS A 1 115 ? 1.8 -6.254 5.809 1 98.69 115 LYS A C 1
ATOM 915 O O . LYS A 1 115 ? 2.154 -6.133 6.984 1 98.69 115 LYS A O 1
ATOM 920 N N . SER A 1 116 ? 2.492 -6.875 4.867 1 98.69 116 SER A N 1
ATOM 921 C CA . SER A 1 116 ? 3.828 -7.406 5.117 1 98.69 116 SER A CA 1
ATOM 922 C C . SER A 1 116 ? 4.625 -7.535 3.822 1 98.69 116 SER A C 1
ATOM 924 O O . SER A 1 116 ? 4.043 -7.605 2.738 1 98.69 116 SER A O 1
ATOM 926 N N . ARG A 1 117 ? 5.938 -7.523 3.951 1 98.62 117 ARG A N 1
ATOM 927 C CA . ARG A 1 117 ? 6.773 -7.484 2.756 1 98.62 117 ARG A CA 1
ATOM 928 C C . ARG A 1 117 ? 7.633 -8.742 2.646 1 98.62 117 ARG A C 1
ATOM 930 O O . ARG A 1 117 ? 7.945 -9.375 3.656 1 98.62 117 ARG A O 1
ATOM 937 N N . VAL A 1 118 ? 7.973 -9.016 1.461 1 98.31 118 VAL A N 1
ATOM 938 C CA . VAL A 1 118 ? 8.953 -10.047 1.147 1 98.31 118 VAL A CA 1
ATOM 939 C C . VAL A 1 118 ? 9.875 -9.562 0.033 1 98.31 118 VAL A C 1
ATOM 941 O O . VAL A 1 118 ? 9.453 -8.828 -0.861 1 98.31 118 VAL A O 1
ATOM 944 N N . ARG A 1 119 ? 11.125 -9.914 0.122 1 98.25 119 ARG A N 1
ATOM 945 C CA . ARG A 1 119 ? 12.102 -9.539 -0.894 1 98.25 119 ARG A CA 1
ATOM 946 C C . ARG A 1 119 ? 12.453 -10.727 -1.783 1 98.25 119 ARG A C 1
ATOM 948 O O . ARG A 1 119 ? 12.641 -11.844 -1.292 1 98.25 119 ARG A O 1
ATOM 955 N N . LEU A 1 120 ? 12.492 -10.461 -3.041 1 98.62 120 LEU A N 1
ATOM 956 C CA . LEU A 1 120 ? 12.844 -11.469 -4.031 1 98.62 120 LEU A CA 1
ATOM 957 C C . LEU A 1 120 ? 14.109 -11.086 -4.781 1 98.62 120 LEU A C 1
ATOM 959 O O . LEU A 1 120 ? 14.211 -9.977 -5.305 1 98.62 120 LEU A O 1
ATOM 963 N N . LEU A 1 121 ? 15.039 -11.969 -4.781 1 97.88 121 LEU A N 1
ATOM 964 C CA . LEU A 1 121 ? 16.234 -11.859 -5.598 1 97.88 121 LEU A CA 1
ATOM 965 C C . LEU A 1 121 ? 16.234 -12.891 -6.719 1 97.88 121 LEU A C 1
ATOM 967 O O . LEU A 1 121 ? 16.203 -14.094 -6.461 1 97.88 121 LEU A O 1
ATOM 971 N N . VAL A 1 122 ? 16.219 -12.359 -7.875 1 97.44 122 VAL A N 1
ATOM 972 C CA . VAL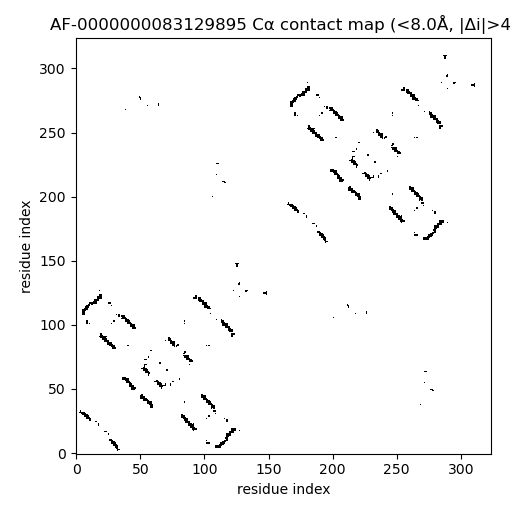 A 1 122 ? 16.266 -13.242 -9.031 1 97.44 122 VAL A CA 1
ATOM 973 C C . VAL A 1 122 ? 17.719 -13.398 -9.5 1 97.44 122 VAL A C 1
ATOM 975 O O . VAL A 1 122 ? 18.406 -12.406 -9.734 1 97.44 122 VAL A O 1
ATOM 978 N N . LEU A 1 123 ? 18.078 -14.602 -9.703 1 93.81 123 LEU A N 1
ATOM 979 C CA . LEU A 1 123 ? 19.469 -14.906 -10.023 1 93.81 123 LEU A CA 1
ATOM 980 C C . LEU A 1 123 ? 19.609 -15.305 -11.484 1 93.81 123 LEU A C 1
ATOM 982 O O . LEU A 1 123 ? 18.797 -16.078 -12.008 1 93.81 123 LEU A O 1
ATOM 986 N N . GLY A 1 124 ? 20.531 -14.648 -12.117 1 84.75 124 GLY A N 1
ATOM 987 C CA . GLY A 1 124 ? 20.844 -14.992 -13.5 1 84.75 124 GLY A CA 1
ATOM 988 C C . GLY A 1 124 ? 21.688 -16.25 -13.625 1 84.75 124 GLY A C 1
ATOM 989 O O . GLY A 1 124 ? 22.188 -16.766 -12.625 1 84.75 124 GLY A O 1
ATOM 990 N N . GLU A 1 125 ? 21.75 -16.812 -14.844 1 70.38 125 GLU A N 1
ATOM 991 C CA . GLU A 1 125 ? 22.469 -18.031 -15.188 1 70.38 125 GLU A CA 1
ATOM 992 C C . GLU A 1 125 ? 23.891 -18.016 -14.633 1 70.38 125 GLU A C 1
ATOM 994 O O . GLU A 1 125 ? 24.391 -19.031 -14.141 1 70.38 125 GLU A O 1
AT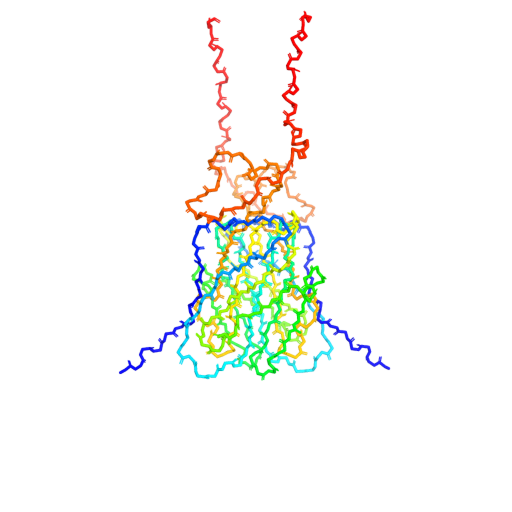OM 999 N N . CYS A 1 126 ? 24.594 -16.938 -14.82 1 59.97 126 CYS A N 1
ATOM 1000 C CA . CYS A 1 126 ? 26.016 -16.984 -14.484 1 59.97 126 CYS A CA 1
ATOM 1001 C C . CYS A 1 126 ? 26.219 -17 -12.977 1 59.97 126 CYS A C 1
ATOM 1003 O O . CYS A 1 126 ? 27.172 -17.609 -12.484 1 59.97 126 CYS A O 1
ATOM 1005 N N . LEU A 1 127 ? 25.312 -16.422 -12.242 1 58.97 127 LEU A N 1
ATOM 1006 C CA . LEU A 1 127 ? 25.516 -16.281 -10.805 1 58.97 127 LEU A CA 1
ATOM 1007 C C . LEU A 1 127 ? 25.156 -17.578 -10.078 1 58.97 127 LEU A C 1
ATOM 1009 O O . LEU A 1 127 ? 25.641 -17.828 -8.977 1 58.97 127 LEU A O 1
ATOM 1013 N N . LEU A 1 128 ? 24.359 -18.359 -10.68 1 57.06 128 LEU A N 1
ATOM 1014 C CA . LEU A 1 128 ? 23.953 -19.594 -10.016 1 57.06 128 LEU A CA 1
ATOM 1015 C C . LEU A 1 128 ? 25.125 -20.562 -9.93 1 57.06 128 LEU A C 1
ATOM 1017 O O . LEU A 1 128 ? 25.094 -21.5 -9.133 1 57.06 128 LEU A O 1
ATOM 1021 N N . LEU A 1 129 ? 26.109 -20.266 -10.867 1 52.44 129 LEU A N 1
ATOM 1022 C CA . LEU A 1 129 ? 27.266 -21.156 -10.883 1 52.44 129 LEU A CA 1
ATOM 1023 C C . LEU A 1 129 ? 28.281 -20.75 -9.828 1 52.44 129 LEU A C 1
ATOM 1025 O O . LEU A 1 129 ? 29.312 -21.406 -9.664 1 52.44 129 LEU A O 1
ATOM 1029 N N . LEU A 1 130 ? 27.984 -19.594 -9.266 1 51.91 130 LEU A N 1
ATOM 1030 C CA . LEU A 1 130 ? 29 -19.25 -8.273 1 51.91 130 LEU A CA 1
ATOM 1031 C C . LEU A 1 130 ? 28.781 -20.047 -6.984 1 51.91 130 LEU A C 1
ATOM 1033 O O . LEU A 1 130 ? 27.656 -20.125 -6.492 1 51.91 130 LEU A O 1
ATOM 1037 N N . PRO A 1 131 ? 29.594 -20.781 -6.59 1 49.66 131 PRO A N 1
ATOM 1038 C CA . PRO A 1 131 ? 29.656 -21.453 -5.297 1 49.66 131 PRO A CA 1
ATOM 1039 C C . PRO A 1 131 ? 29.438 -20.516 -4.117 1 49.66 131 PRO A C 1
ATOM 1041 O O . PRO A 1 131 ? 29.906 -19.375 -4.133 1 49.66 131 PRO A O 1
ATOM 1044 N N . GLY A 1 132 ? 28.344 -20.516 -3.303 1 51.22 132 GLY A N 1
ATOM 1045 C CA . GLY A 1 132 ? 28.094 -19.781 -2.076 1 51.22 132 GLY A CA 1
ATOM 1046 C C . GLY A 1 132 ? 26.75 -19.062 -2.074 1 51.22 132 GLY A C 1
ATOM 1047 O O . GLY A 1 132 ? 26.359 -18.469 -1.062 1 51.22 132 GLY A O 1
ATOM 1048 N N . VAL A 1 133 ? 26.359 -18.672 -3.266 1 50.97 133 VAL A N 1
ATOM 1049 C CA . VAL A 1 133 ? 25.125 -17.906 -3.24 1 50.97 133 VAL A CA 1
ATOM 1050 C C . VAL A 1 133 ? 23.938 -18.812 -2.93 1 50.97 133 VAL A C 1
ATOM 1052 O O . VAL A 1 133 ? 22.828 -18.344 -2.693 1 50.97 133 VAL A O 1
ATOM 1055 N N . VAL A 1 134 ? 23.875 -20.156 -3.404 1 45.03 134 VAL A N 1
ATOM 1056 C CA . VAL A 1 134 ? 22.703 -21 -3.164 1 45.03 134 VAL A CA 1
ATOM 1057 C C . VAL A 1 134 ? 22.703 -21.469 -1.713 1 45.03 134 VAL A C 1
ATOM 1059 O O . VAL A 1 134 ? 23.688 -22.016 -1.229 1 45.03 134 VAL A O 1
ATOM 1062 N N . GLY A 1 135 ? 21.953 -20.922 -0.886 1 40 135 GLY A N 1
ATOM 1063 C CA . GLY A 1 135 ? 21.719 -21.656 0.351 1 40 135 GLY A CA 1
ATOM 1064 C C . GLY A 1 135 ? 21.453 -23.141 0.134 1 40 135 GLY A C 1
ATOM 1065 O O . GLY A 1 135 ? 21.125 -23.547 -0.976 1 40 135 GLY A O 1
ATOM 1066 N N . ARG A 1 136 ? 21.516 -24.141 1.056 1 35.84 136 ARG A N 1
ATOM 1067 C CA . ARG A 1 136 ? 21.516 -25.594 1.179 1 35.84 136 ARG A CA 1
ATOM 1068 C C . ARG A 1 136 ? 20.344 -26.219 0.412 1 35.84 136 ARG A C 1
ATOM 1070 O O . ARG A 1 136 ? 20.047 -27.391 0.584 1 35.84 136 ARG A O 1
ATOM 1077 N N . GLY A 1 137 ? 19.406 -25.578 -0.222 1 37.06 137 GLY A N 1
ATOM 1078 C CA . GLY A 1 137 ? 18.469 -26.516 -0.829 1 37.06 137 GLY A CA 1
ATOM 1079 C C . GLY A 1 137 ? 19.016 -27.172 -2.09 1 37.06 137 GLY A C 1
ATOM 1080 O O . GLY A 1 137 ? 19.609 -26.5 -2.934 1 37.06 137 GLY A O 1
ATOM 1081 N N . ALA A 1 138 ? 19.328 -28.453 -2.174 1 36.5 138 ALA A N 1
ATOM 1082 C CA . ALA A 1 138 ? 19.938 -29.438 -3.062 1 36.5 138 ALA A CA 1
ATOM 1083 C C . ALA A 1 138 ? 19.297 -29.406 -4.449 1 36.5 138 ALA A C 1
ATOM 1085 O O . ALA A 1 138 ? 18.25 -30 -4.672 1 36.5 138 ALA A O 1
ATOM 1086 N N . VAL A 1 139 ? 18.812 -28.359 -5.094 1 35.53 139 VAL A N 1
ATOM 1087 C CA . VAL A 1 139 ? 18.328 -28.781 -6.406 1 35.53 139 VAL A CA 1
ATOM 1088 C C . VAL A 1 139 ? 19.516 -29.203 -7.281 1 35.53 139 VAL A C 1
ATOM 1090 O O . VAL A 1 139 ? 20.516 -28.5 -7.363 1 35.53 139 VAL A O 1
ATOM 1093 N N . ARG A 1 140 ? 19.688 -30.5 -7.535 1 32.41 140 ARG A N 1
ATOM 1094 C CA . ARG A 1 140 ? 20.578 -31.234 -8.43 1 32.41 140 ARG A CA 1
ATOM 1095 C C . ARG A 1 140 ? 20.5 -30.688 -9.852 1 32.41 140 ARG A C 1
ATOM 1097 O O . ARG A 1 140 ? 19.578 -31.016 -10.594 1 32.41 140 ARG A O 1
ATOM 1104 N N . GLY A 1 141 ? 20.5 -29.406 -10.125 1 35.47 141 GLY A N 1
ATOM 1105 C CA . GLY A 1 141 ? 20.391 -29.094 -11.539 1 35.47 141 GLY A CA 1
ATOM 1106 C C . GLY A 1 141 ? 21.578 -29.594 -12.352 1 35.47 141 GLY A C 1
ATOM 1107 O O . GLY A 1 141 ? 22.688 -29.719 -11.828 1 35.47 141 GLY A O 1
ATOM 1108 N N . ALA A 1 142 ? 21.297 -30.328 -13.445 1 35.97 142 ALA A N 1
ATOM 1109 C CA . ALA A 1 142 ? 22.156 -30.797 -14.531 1 35.97 142 ALA A CA 1
ATOM 1110 C C . ALA A 1 142 ? 22.969 -29.641 -15.117 1 35.97 142 ALA A C 1
ATOM 1112 O O . ALA A 1 142 ? 22.438 -28.562 -15.336 1 35.97 142 ALA A O 1
ATOM 1113 N N . GLY A 1 143 ? 24.328 -29.531 -14.891 1 35.19 143 GLY A N 1
ATOM 1114 C CA . GLY A 1 143 ? 25.391 -28.672 -15.391 1 35.19 143 GLY A CA 1
ATOM 1115 C C . GLY A 1 143 ? 25.359 -28.5 -16.891 1 35.19 143 GLY A C 1
ATOM 1116 O O . GLY A 1 143 ? 25.625 -29.438 -17.641 1 35.19 143 GLY A O 1
ATOM 1117 N N . HIS A 1 144 ? 24.25 -28.031 -17.484 1 38.56 144 HIS A N 1
ATOM 1118 C CA . HIS A 1 144 ? 24.516 -27.828 -18.906 1 38.56 144 HIS A CA 1
ATOM 1119 C C . HIS A 1 144 ? 25.734 -26.922 -19.109 1 38.56 144 HIS A C 1
ATOM 1121 O O . HIS A 1 144 ? 26.062 -26.109 -18.234 1 38.56 144 HIS A O 1
ATOM 1127 N N . PRO A 1 145 ? 26.453 -26.984 -20.297 1 37.31 145 PRO A N 1
ATOM 1128 C CA . PRO A 1 145 ? 27.672 -26.297 -20.734 1 37.31 145 PRO A CA 1
ATOM 1129 C C . PRO A 1 145 ? 27.609 -24.781 -20.516 1 37.31 145 PRO A C 1
ATOM 1131 O O . PRO A 1 145 ? 26.531 -24.234 -20.312 1 37.31 145 PRO A O 1
ATOM 1134 N N . GLY A 1 146 ? 28.797 -24.031 -20.594 1 38.53 146 GLY A N 1
ATOM 1135 C CA . GLY A 1 146 ? 29.484 -22.797 -20.25 1 38.53 146 GLY A CA 1
ATOM 1136 C C . GLY A 1 146 ? 28.828 -21.562 -20.844 1 38.53 146 GLY A C 1
ATOM 1137 O O . GLY A 1 146 ? 29.141 -21.172 -21.969 1 38.53 146 GLY A O 1
ATOM 1138 N N . GLY A 1 147 ? 27.578 -21.312 -20.922 1 40.75 147 GLY A N 1
ATOM 1139 C CA . GLY A 1 147 ? 27.406 -19.969 -21.438 1 40.75 147 GLY A CA 1
ATOM 1140 C C . GLY A 1 147 ? 28.281 -18.938 -20.734 1 40.75 147 GLY A C 1
ATOM 1141 O O . GLY A 1 147 ? 28.734 -19.172 -19.609 1 40.75 147 GLY A O 1
ATOM 1142 N N . LYS A 1 148 ? 29.031 -18.031 -21.5 1 43.31 148 LYS A N 1
ATOM 1143 C CA . LYS A 1 148 ? 30.016 -16.984 -21.188 1 43.31 148 LYS A CA 1
ATOM 1144 C C . LYS A 1 148 ? 29.516 -16.109 -20.047 1 43.31 148 LYS A C 1
ATOM 1146 O O . LYS A 1 148 ? 28.594 -15.305 -20.219 1 43.31 148 LYS A O 1
ATOM 1151 N N . CYS A 1 149 ? 29.438 -16.609 -18.938 1 48.22 149 CYS A N 1
ATOM 1152 C CA . CYS A 1 149 ? 29.375 -15.727 -17.781 1 48.22 149 CYS A CA 1
ATOM 1153 C C . CYS A 1 149 ? 30.531 -14.719 -17.797 1 48.22 149 CYS A C 1
ATOM 1155 O O . CYS A 1 149 ? 31.703 -15.102 -17.703 1 48.22 149 CYS A O 1
ATOM 1157 N N . HIS A 1 150 ? 30.516 -13.68 -18.703 1 43.06 150 HIS A N 1
ATOM 1158 C CA . HIS A 1 150 ? 31.562 -12.664 -18.656 1 43.06 150 HIS A CA 1
ATOM 1159 C C . HIS A 1 150 ? 31.797 -12.148 -17.25 1 43.06 150 HIS A C 1
ATOM 1161 O O . HIS A 1 150 ? 30.828 -11.797 -16.547 1 43.06 150 HIS A O 1
ATOM 1167 N N . PRO A 1 151 ? 32.906 -12.508 -16.641 1 44.22 151 PRO A N 1
ATOM 1168 C CA . PRO A 1 151 ? 33.25 -11.883 -15.359 1 44.22 151 PRO A CA 1
ATOM 1169 C C . PRO A 1 151 ? 33.125 -10.359 -15.398 1 44.22 151 PRO A C 1
ATOM 1171 O O . PRO A 1 151 ? 33.25 -9.75 -16.469 1 44.22 151 PRO A O 1
ATOM 1174 N N . PRO A 1 152 ? 32.438 -9.711 -14.484 1 40.69 152 PRO A N 1
ATOM 1175 C CA . PRO A 1 152 ? 32.531 -8.25 -14.5 1 40.69 152 PRO A CA 1
ATOM 1176 C C . PRO A 1 152 ? 33.938 -7.746 -14.664 1 40.69 152 PRO A C 1
ATOM 1178 O O . PRO A 1 152 ? 34.875 -8.336 -14.102 1 40.69 152 PRO A O 1
ATOM 1181 N N . SER A 1 153 ? 34.344 -7.25 -15.859 1 36.53 153 SER A N 1
ATOM 1182 C CA . SER A 1 153 ? 35.625 -6.605 -16.109 1 36.53 153 SER A CA 1
ATOM 1183 C C . SER A 1 153 ? 35.938 -5.578 -15.039 1 36.53 153 SER A C 1
ATOM 1185 O O . SER A 1 153 ? 35.125 -4.715 -14.727 1 36.53 153 SER A O 1
ATOM 1187 N N . GLN A 1 154 ? 36.906 -5.887 -14.055 1 34.59 154 GLN A N 1
ATOM 1188 C CA . GLN A 1 154 ? 37.594 -4.945 -13.188 1 34.59 154 GLN A CA 1
ATOM 1189 C C . GLN A 1 154 ? 38.219 -3.814 -13.992 1 34.59 154 GLN A C 1
ATOM 1191 O O . GLN A 1 154 ? 39.094 -4.055 -14.82 1 34.59 154 GLN A O 1
ATOM 1196 N N . THR A 1 155 ? 37.531 -2.848 -14.508 1 30.47 155 THR A N 1
ATOM 1197 C CA . THR A 1 155 ? 38.156 -1.679 -15.117 1 30.47 155 THR A CA 1
ATOM 1198 C C . THR A 1 155 ? 39.25 -1.132 -14.227 1 30.47 155 THR A C 1
ATOM 1200 O O . THR A 1 155 ? 39.031 -0.885 -13.039 1 30.47 155 THR A O 1
ATOM 1203 N N . ALA A 1 156 ? 40.625 -1.179 -14.656 1 33.12 156 ALA A N 1
ATOM 1204 C CA . ALA A 1 156 ? 41.969 -0.718 -14.289 1 33.12 156 ALA A CA 1
ATOM 1205 C C . ALA A 1 156 ? 41.969 0.781 -14 1 33.12 156 ALA A C 1
ATOM 1207 O O . ALA A 1 156 ? 41.406 1.566 -14.773 1 33.12 156 ALA A O 1
ATOM 1208 N N . ALA A 1 157 ? 42.188 1.165 -12.648 1 29.61 157 ALA A N 1
ATOM 1209 C CA . ALA A 1 157 ? 42.656 2.451 -12.141 1 29.61 157 ALA A CA 1
ATOM 1210 C C . ALA A 1 157 ? 43.875 2.938 -12.906 1 29.61 157 ALA A C 1
ATOM 1212 O O . ALA A 1 157 ? 44.938 2.332 -12.828 1 29.61 157 ALA A O 1
ATOM 1213 N N . SER A 1 158 ? 43.688 3.391 -14.102 1 27.42 158 SER A N 1
ATOM 1214 C CA . SER A 1 158 ? 44.812 4.039 -14.773 1 27.42 158 SER A CA 1
ATOM 1215 C C . SER A 1 158 ? 45.438 5.098 -13.891 1 27.42 158 SER A C 1
ATOM 1217 O O . SER A 1 158 ? 44.75 5.969 -13.352 1 27.42 158 SER A O 1
ATOM 1219 N N . ARG A 1 159 ? 46.656 4.773 -13.266 1 31.02 159 ARG A N 1
ATOM 1220 C CA . ARG A 1 159 ? 47.719 5.594 -12.664 1 31.02 159 ARG A CA 1
ATOM 1221 C C . ARG A 1 159 ? 48.094 6.75 -13.586 1 31.02 159 ARG A C 1
ATOM 1223 O O . ARG A 1 159 ? 48.688 6.539 -14.648 1 31.02 159 ARG A O 1
ATOM 1230 N N . GLU A 1 160 ? 47.094 7.59 -13.977 1 27.41 160 GLU A N 1
ATOM 1231 C CA . GLU A 1 160 ? 47.656 8.758 -14.641 1 27.41 160 GLU A CA 1
ATOM 1232 C C . GLU A 1 160 ? 48.75 9.383 -13.789 1 27.41 160 GLU A C 1
ATOM 1234 O O . GLU A 1 160 ? 48.562 9.648 -12.602 1 27.41 160 GLU A O 1
ATOM 1239 N N . ARG A 1 161 ? 50.094 9.188 -14.188 1 27.89 161 ARG A N 1
ATOM 1240 C CA . ARG A 1 161 ? 51.438 9.75 -14.062 1 27.89 161 ARG A CA 1
ATOM 1241 C C . ARG A 1 161 ? 51.406 11.258 -14.258 1 27.89 161 ARG A C 1
ATOM 1243 O O . ARG A 1 161 ? 52.375 11.945 -13.898 1 27.89 161 ARG A O 1
ATOM 1250 N N . LEU A 1 162 ? 50.375 12.078 -14.391 1 24.39 162 LEU A N 1
ATOM 1251 C CA . LEU A 1 162 ? 51.062 13.367 -14.469 1 24.39 162 LEU A CA 1
ATOM 1252 C C . LEU A 1 162 ? 51.5 13.836 -13.094 1 24.39 162 LEU A C 1
ATOM 1254 O O . LEU A 1 162 ? 50.812 13.625 -12.102 1 24.39 162 LEU A O 1
ATOM 1258 N N . TRP B 1 1 ? -22.797 8.602 -23.422 1 38.47 1 TRP B N 1
ATOM 1259 C CA . TRP B 1 1 ? -22.031 7.406 -23.078 1 38.47 1 TRP B CA 1
ATOM 1260 C C . TRP B 1 1 ? -21.109 7.676 -21.891 1 38.47 1 TRP B C 1
ATOM 1262 O O . TRP B 1 1 ? -20.219 8.523 -21.969 1 38.47 1 TRP B O 1
ATOM 1272 N N . VAL B 1 2 ? -21.688 7.473 -20.75 1 51.88 2 VAL B N 1
ATOM 1273 C CA . VAL B 1 2 ? -20.891 7.699 -19.547 1 51.88 2 VAL B CA 1
ATOM 1274 C C . VAL B 1 2 ? -19.625 6.855 -19.594 1 51.88 2 VAL B C 1
ATOM 1276 O O . VAL B 1 2 ? -19.688 5.637 -19.766 1 51.88 2 VAL B O 1
ATOM 1279 N N . THR B 1 3 ? -18.625 7.266 -20.203 1 57.06 3 THR B N 1
ATOM 1280 C CA . THR B 1 3 ? -17.375 6.512 -20.312 1 57.06 3 THR B CA 1
ATOM 1281 C C . THR B 1 3 ? -16.984 5.945 -18.953 1 57.06 3 THR B C 1
ATOM 1283 O O . THR B 1 3 ? -16.859 6.684 -17.969 1 57.06 3 THR B O 1
ATOM 1286 N N . VAL B 1 4 ? -17.312 4.598 -18.734 1 63 4 VAL B N 1
ATOM 1287 C CA . VAL B 1 4 ? -16.875 3.895 -17.531 1 63 4 VAL B CA 1
ATOM 1288 C C . VAL B 1 4 ? -15.367 4.012 -17.391 1 63 4 VAL B C 1
ATOM 1290 O O . VAL B 1 4 ? -14.617 3.666 -18.312 1 63 4 VAL B O 1
ATOM 1293 N N . HIS B 1 5 ? -14.969 4.859 -16.5 1 82.31 5 HIS B N 1
ATOM 1294 C CA . HIS B 1 5 ? -13.539 4.965 -16.25 1 82.31 5 HIS B CA 1
ATOM 1295 C C . HIS B 1 5 ? -13.148 4.309 -14.938 1 82.31 5 HIS B C 1
ATOM 1297 O O . HIS B 1 5 ? -13.836 4.488 -13.922 1 82.31 5 HIS B O 1
ATOM 1303 N N . ALA B 1 6 ? -12.117 3.414 -15.07 1 93.12 6 ALA B N 1
ATOM 1304 C CA . ALA B 1 6 ? -11.531 2.814 -13.867 1 93.12 6 ALA B CA 1
ATOM 1305 C C . ALA B 1 6 ? -10.977 3.883 -12.938 1 93.12 6 ALA B C 1
ATOM 1307 O O . ALA B 1 6 ? -10.688 5.004 -13.367 1 93.12 6 ALA B O 1
ATOM 1308 N N . ILE B 1 7 ? -10.922 3.578 -11.75 1 97 7 ILE B N 1
ATOM 1309 C CA . ILE B 1 7 ? -10.477 4.508 -10.719 1 97 7 ILE B CA 1
ATOM 1310 C C . ILE B 1 7 ? -9.094 5.059 -11.078 1 97 7 ILE B C 1
ATOM 1312 O O . ILE B 1 7 ? -8.25 4.332 -11.609 1 97 7 ILE B O 1
ATOM 1316 N N . SER B 1 8 ? -8.891 6.34 -10.836 1 98.12 8 SER B N 1
ATOM 1317 C CA . SER B 1 8 ? -7.609 7.02 -10.992 1 98.12 8 SER B CA 1
ATOM 1318 C C . SER B 1 8 ? -7.309 7.91 -9.789 1 98.12 8 SER B C 1
ATOM 1320 O O . SER B 1 8 ? -8.117 8.758 -9.422 1 98.12 8 SER B O 1
ATOM 1322 N N . VAL B 1 9 ? -6.168 7.66 -9.211 1 98.56 9 VAL B N 1
ATOM 1323 C CA . VAL B 1 9 ? -5.719 8.406 -8.039 1 98.56 9 VAL B CA 1
ATOM 1324 C C . VAL B 1 9 ? -4.48 9.227 -8.391 1 98.56 9 VAL B C 1
ATOM 1326 O O . VAL B 1 9 ? -3.564 8.727 -9.047 1 98.56 9 VAL B O 1
ATOM 1329 N N . GLU B 1 10 ? -4.477 10.5 -7.859 1 98.5 10 GLU B N 1
ATOM 1330 C CA . GLU B 1 10 ? -3.375 11.375 -8.242 1 98.5 10 GLU B CA 1
ATOM 1331 C C . GLU B 1 10 ? -2.932 12.25 -7.074 1 98.5 10 GLU B C 1
ATOM 1333 O O . GLU B 1 10 ? -3.762 12.711 -6.285 1 98.5 10 GLU B O 1
ATOM 1338 N N . THR B 1 11 ? -1.675 12.391 -7.023 1 98.56 11 THR B N 1
ATOM 1339 C CA . THR B 1 11 ? -1.033 13.344 -6.117 1 98.56 11 THR B CA 1
ATOM 1340 C C . THR B 1 11 ? -0.061 14.242 -6.879 1 98.56 11 THR B C 1
ATOM 1342 O O . THR B 1 11 ? 0.375 13.898 -7.98 1 98.56 11 THR B O 1
ATOM 1345 N N . PRO B 1 12 ? 0.249 15.367 -6.281 1 96.75 12 PRO B N 1
ATOM 1346 C CA . PRO B 1 12 ? 1.287 16.172 -6.926 1 96.75 12 PRO B CA 1
ATOM 1347 C C . PRO B 1 12 ? 2.652 15.492 -6.926 1 96.75 12 PRO B C 1
ATOM 1349 O O . PRO B 1 12 ? 2.965 14.727 -6.008 1 96.75 12 PRO B O 1
ATOM 1352 N N . LYS B 1 13 ? 3.441 15.82 -7.91 1 94.12 13 LYS B N 1
ATOM 1353 C CA . LYS B 1 13 ? 4.738 15.172 -8.078 1 94.12 13 LYS B CA 1
ATOM 1354 C C . LYS B 1 13 ? 5.828 15.906 -7.305 1 94.12 13 LYS B C 1
ATOM 1356 O O . LYS B 1 13 ? 6.867 15.328 -6.984 1 94.12 13 LYS B O 1
ATOM 1361 N N . ASP B 1 14 ? 5.562 17.125 -6.949 1 95 14 ASP B N 1
ATOM 1362 C CA . ASP B 1 14 ? 6.578 17.922 -6.254 1 95 14 ASP B CA 1
ATOM 1363 C C . ASP B 1 14 ? 6.656 17.531 -4.777 1 95 14 ASP B C 1
ATOM 1365 O O . ASP B 1 14 ? 5.656 17.141 -4.18 1 95 14 ASP B O 1
ATOM 1369 N N . VAL B 1 15 ? 7.836 17.766 -4.258 1 97.25 15 VAL B N 1
ATOM 1370 C CA . VAL B 1 15 ? 8.031 17.531 -2.83 1 97.25 15 VAL B CA 1
ATOM 1371 C C . VAL B 1 15 ? 7.32 18.625 -2.029 1 97.25 15 VAL B C 1
ATOM 1373 O O . VAL B 1 15 ? 7.438 19.812 -2.342 1 97.25 15 VAL B O 1
ATOM 1376 N N . LEU B 1 16 ? 6.609 18.234 -1.029 1 98.19 16 LEU B N 1
ATOM 1377 C CA . LEU B 1 16 ? 5.98 19.172 -0.109 1 98.19 16 LEU B CA 1
ATOM 1378 C C . LEU B 1 16 ? 6.926 19.531 1.036 1 98.19 16 LEU B C 1
ATOM 1380 O O . LEU B 1 16 ? 7.621 18.656 1.563 1 98.19 16 LEU B O 1
ATOM 1384 N N . ARG B 1 17 ? 6.93 20.719 1.359 1 97 17 ARG B N 1
ATOM 1385 C CA . ARG B 1 17 ? 7.75 21.203 2.469 1 97 17 ARG B CA 1
ATOM 1386 C C . ARG B 1 17 ? 6.887 21.844 3.547 1 97 17 ARG B C 1
ATOM 1388 O O . ARG B 1 17 ? 5.945 22.578 3.24 1 97 17 ARG B O 1
ATOM 1395 N N . ALA B 1 18 ? 7.215 21.547 4.754 1 97.44 18 ALA B N 1
ATOM 1396 C CA . ALA B 1 18 ? 6.48 22.109 5.879 1 97.44 18 ALA B CA 1
ATOM 1397 C C . ALA B 1 18 ? 7.375 22.234 7.109 1 97.44 18 ALA B C 1
ATOM 1399 O O . ALA B 1 18 ? 8.336 21.484 7.266 1 97.44 18 ALA B O 1
ATOM 1400 N N . ALA B 1 19 ? 7.008 23.094 7.98 1 95.56 19 ALA B N 1
ATOM 1401 C CA . ALA B 1 19 ? 7.812 23.344 9.172 1 95.56 19 ALA B CA 1
ATOM 1402 C C . ALA B 1 19 ? 7.371 22.453 10.336 1 95.56 19 ALA B C 1
ATOM 1404 O O . ALA B 1 19 ? 6.176 22.203 10.508 1 95.56 19 ALA B O 1
ATOM 1405 N N . ARG B 1 20 ? 8.375 22.141 11.109 1 95.81 20 ARG B N 1
ATOM 1406 C CA . ARG B 1 20 ? 8.086 21.453 12.359 1 95.81 20 ARG B CA 1
ATOM 1407 C C . ARG B 1 20 ? 7.07 22.219 13.195 1 95.81 20 ARG B C 1
ATOM 1409 O O . ARG B 1 20 ? 7.121 23.453 13.258 1 95.81 20 ARG B O 1
ATOM 1416 N N . GLY B 1 21 ? 6.137 21.484 13.836 1 95.56 21 GLY B N 1
ATOM 1417 C CA . GLY B 1 21 ? 5.16 22.094 14.719 1 95.56 21 GLY B CA 1
ATOM 1418 C C . GLY B 1 21 ? 3.93 22.594 13.984 1 95.56 21 GLY B C 1
ATOM 1419 O O . GLY B 1 21 ? 2.895 22.859 14.609 1 95.56 21 GLY B O 1
ATOM 1420 N N . LYS B 1 22 ? 3.979 22.75 12.727 1 96.94 22 LYS B N 1
ATOM 1421 C CA . LYS B 1 22 ? 2.854 23.219 11.93 1 96.94 22 LYS B CA 1
ATOM 1422 C C . LYS B 1 22 ? 2.068 22.047 11.344 1 96.94 22 LYS B C 1
ATOM 1424 O O . LYS B 1 22 ? 2.287 20.891 11.719 1 96.94 22 LYS B O 1
ATOM 1429 N N . SER B 1 23 ? 1.042 22.406 10.523 1 98.31 23 SER B N 1
ATOM 1430 C CA . SER B 1 23 ? 0.246 21.406 9.828 1 98.31 23 SER B CA 1
ATOM 1431 C C . SER B 1 23 ? 0.586 21.359 8.336 1 98.31 23 SER B C 1
ATOM 1433 O O . SER B 1 23 ? 1.096 22.344 7.789 1 98.31 23 SER B O 1
ATOM 1435 N N . VAL B 1 24 ? 0.359 20.25 7.75 1 98.62 24 VAL B N 1
ATOM 1436 C CA . VAL B 1 24 ? 0.539 20.109 6.309 1 98.62 24 VAL B CA 1
ATOM 1437 C C . VAL B 1 24 ? -0.606 19.297 5.715 1 98.62 24 VAL B C 1
ATOM 1439 O O . VAL B 1 24 ? -1.104 18.359 6.352 1 98.62 24 VAL B O 1
ATOM 1442 N N . THR B 1 25 ? -1.053 19.703 4.582 1 98.81 25 THR B N 1
ATOM 1443 C CA . THR B 1 25 ? -2.004 18.906 3.822 1 98.81 25 THR B CA 1
ATOM 1444 C C . THR B 1 25 ? -1.288 18.094 2.742 1 98.81 25 THR B C 1
ATOM 1446 O O . THR B 1 25 ? -0.51 18.641 1.961 1 98.81 25 THR B O 1
ATOM 1449 N N . LEU B 1 26 ? -1.484 16.828 2.736 1 98.88 26 LEU B N 1
ATOM 1450 C CA . LEU B 1 26 ? -1.037 15.945 1.661 1 98.88 26 LEU B CA 1
ATOM 1451 C C . LEU B 1 26 ? -2.139 15.75 0.625 1 98.88 26 LEU B C 1
ATOM 1453 O O . LEU B 1 26 ? -3.121 15.047 0.883 1 98.88 26 LEU B O 1
ATOM 1457 N N . PRO B 1 27 ? -1.971 16.359 -0.521 1 98.88 27 PRO B N 1
ATOM 1458 C CA . PRO B 1 27 ? -3.043 16.328 -1.517 1 98.88 27 PRO B CA 1
ATOM 1459 C C . PRO B 1 27 ? -3.168 14.961 -2.203 1 98.88 27 PRO B C 1
ATOM 1461 O O . PRO B 1 27 ? -2.156 14.344 -2.537 1 98.88 27 PRO B O 1
ATOM 1464 N N . CYS B 1 28 ? -4.398 14.555 -2.422 1 98.88 28 CYS B N 1
ATOM 1465 C CA . CYS B 1 28 ? -4.75 13.336 -3.135 1 98.88 28 CYS B CA 1
ATOM 1466 C C . CYS B 1 28 ? -6.172 13.414 -3.686 1 98.88 28 CYS B C 1
ATOM 1468 O O . CYS B 1 28 ? -7.121 13.625 -2.932 1 98.88 28 CYS B O 1
ATOM 1470 N N . THR B 1 29 ? -6.324 13.312 -4.957 1 98.62 29 THR B N 1
ATOM 1471 C CA . THR B 1 29 ? -7.641 13.297 -5.586 1 98.62 29 THR B CA 1
ATOM 1472 C C . THR B 1 29 ? -7.879 11.977 -6.312 1 98.62 29 THR B C 1
ATOM 1474 O O . THR B 1 29 ? -6.926 11.266 -6.641 1 98.62 29 THR B O 1
ATOM 1477 N N . TYR B 1 30 ? -9.164 11.695 -6.473 1 97.75 30 TYR B N 1
ATOM 1478 C CA . TYR B 1 30 ? -9.477 10.477 -7.219 1 97.75 30 TYR B CA 1
ATOM 1479 C C . TYR B 1 30 ? -10.695 10.688 -8.117 1 97.75 30 TYR B C 1
ATOM 1481 O O . TYR B 1 30 ? -11.492 11.602 -7.887 1 97.75 30 TYR B O 1
ATOM 1489 N N . GLN B 1 31 ? -10.711 9.859 -9.133 1 96.62 31 GLN B N 1
ATOM 1490 C CA . GLN B 1 31 ? -11.836 9.797 -10.055 1 96.62 31 GLN B CA 1
ATOM 1491 C C . GLN B 1 31 ? -12.344 8.367 -10.219 1 96.62 31 GLN B C 1
ATOM 1493 O O . GLN B 1 31 ? -11.555 7.426 -10.273 1 96.62 31 GLN B O 1
ATOM 1498 N N . THR B 1 32 ? -13.609 8.258 -10.188 1 95.06 32 THR B N 1
ATOM 1499 C CA . THR B 1 32 ? -14.227 6.953 -10.383 1 95.06 32 THR B CA 1
ATOM 1500 C C . THR B 1 32 ? -15.578 7.09 -11.07 1 95.06 32 THR B C 1
ATOM 1502 O O . THR B 1 32 ? -16.281 8.078 -10.867 1 95.06 32 THR B O 1
ATOM 1505 N N . SER B 1 33 ? -15.945 6.145 -11.867 1 92.56 33 SER B N 1
ATOM 1506 C CA . SER B 1 33 ? -17.266 6.109 -12.477 1 92.56 33 SER B CA 1
ATOM 1507 C C . SER B 1 33 ? -18.234 5.289 -11.648 1 92.56 33 SER B C 1
ATOM 1509 O O . SER B 1 33 ? -19.438 5.234 -11.953 1 92.56 33 SER B O 1
ATOM 1511 N N . SER B 1 34 ? -17.656 4.656 -10.617 1 91.5 34 SER B N 1
ATOM 1512 C CA . SER B 1 34 ? -18.516 3.828 -9.781 1 91.5 34 SER B CA 1
ATOM 1513 C C . SER B 1 34 ? -19.438 4.684 -8.914 1 91.5 34 SER B C 1
ATOM 1515 O O . SER B 1 34 ? -19 5.664 -8.312 1 91.5 34 SER B O 1
ATOM 1517 N N . LEU B 1 35 ? -20.641 4.301 -8.828 1 87.88 35 LEU B N 1
ATOM 1518 C CA . LEU B 1 35 ? -21.594 4.98 -7.961 1 87.88 35 LEU B CA 1
ATOM 1519 C C . LEU B 1 35 ? -21.562 4.391 -6.555 1 87.88 35 LEU B C 1
ATOM 1521 O O . LEU B 1 35 ? -21.922 5.07 -5.59 1 87.88 35 LEU B O 1
ATOM 1525 N N . ASP B 1 36 ? -21.219 3.18 -6.52 1 89.31 36 ASP B N 1
ATOM 1526 C CA . ASP B 1 36 ? -21.062 2.506 -5.23 1 89.31 36 ASP B CA 1
ATOM 1527 C C . ASP B 1 36 ? -19.672 2.75 -4.641 1 89.31 36 ASP B C 1
ATOM 1529 O O . ASP B 1 36 ? -18.672 2.285 -5.188 1 89.31 36 ASP B O 1
ATOM 1533 N N . ARG B 1 37 ? -19.656 3.365 -3.439 1 89.38 37 ARG B N 1
ATOM 1534 C CA . ARG B 1 37 ? -18.375 3.734 -2.861 1 89.38 37 ARG B CA 1
ATOM 1535 C C . ARG B 1 37 ? -18.016 2.828 -1.688 1 89.38 37 ARG B C 1
ATOM 1537 O O . ARG B 1 37 ? -17.328 3.248 -0.756 1 89.38 37 ARG B O 1
ATOM 1544 N N . GLU B 1 38 ? -18.578 1.632 -1.718 1 93.56 38 GLU B N 1
ATOM 1545 C CA . GLU B 1 38 ? -18.156 0.711 -0.669 1 93.56 38 GLU B CA 1
ATOM 1546 C C . GLU B 1 38 ? -16.656 0.466 -0.731 1 93.56 38 GLU B C 1
ATOM 1548 O O . GLU B 1 38 ? -16.141 -0.023 -1.739 1 93.56 38 GLU B O 1
ATOM 1553 N N . GLY B 1 39 ? -15.961 0.881 0.265 1 96.81 39 GLY B N 1
ATOM 1554 C CA . GLY B 1 39 ? -14.508 0.836 0.297 1 96.81 39 GLY B CA 1
ATOM 1555 C C . GLY B 1 39 ? -13.906 1.788 1.312 1 96.81 39 GLY B C 1
ATOM 1556 O O . GLY B 1 39 ? -14.508 2.061 2.352 1 96.81 39 GLY B O 1
ATOM 1557 N N . PHE B 1 40 ? -12.625 2.084 1.032 1 98.06 40 PHE B N 1
ATOM 1558 C CA . PHE B 1 40 ? -11.938 2.908 2.018 1 98.06 40 PHE B CA 1
ATOM 1559 C C . PHE B 1 40 ? -10.781 3.662 1.375 1 98.06 40 PHE B C 1
ATOM 1561 O O . PHE B 1 40 ? -10.352 3.328 0.268 1 98.06 40 PHE B O 1
ATOM 1568 N N . ILE B 1 41 ? -10.406 4.711 2.033 1 98.69 41 ILE B N 1
ATOM 1569 C CA . ILE B 1 41 ? -9.188 5.465 1.758 1 98.69 41 ILE B CA 1
ATOM 1570 C C . ILE B 1 41 ? -8.125 5.117 2.793 1 98.69 41 ILE B C 1
ATOM 1572 O O . ILE B 1 41 ? -8.414 5.008 3.984 1 98.69 41 ILE B O 1
ATOM 1576 N N . GLN B 1 42 ? -6.938 4.93 2.275 1 98.81 42 GLN B N 1
ATOM 1577 C CA . GLN B 1 42 ? -5.844 4.605 3.184 1 98.81 42 GLN B CA 1
ATOM 1578 C C . GLN B 1 42 ? -4.598 5.422 2.855 1 98.81 42 GLN B C 1
ATOM 1580 O O . GLN B 1 42 ? -4.223 5.551 1.688 1 98.81 42 GLN B O 1
ATOM 1585 N N . TRP B 1 43 ? -4.039 6.012 3.869 1 98.88 43 TRP B N 1
ATOM 1586 C CA . TRP B 1 43 ? -2.729 6.648 3.791 1 98.88 43 TRP B CA 1
ATOM 1587 C C . TRP B 1 43 ? -1.694 5.859 4.586 1 98.88 43 TRP B C 1
ATOM 1589 O O . TRP B 1 43 ? -1.941 5.48 5.734 1 98.88 43 TRP B O 1
ATOM 1599 N N . ASP B 1 44 ? -0.606 5.629 3.975 1 98.88 44 ASP B N 1
ATOM 1600 C CA . ASP B 1 44 ? 0.525 4.957 4.605 1 98.88 44 ASP B CA 1
ATOM 1601 C C . ASP B 1 44 ? 1.808 5.77 4.445 1 98.88 44 ASP B C 1
ATOM 1603 O O . ASP B 1 44 ? 1.983 6.469 3.445 1 98.88 44 ASP B O 1
ATOM 1607 N N . LYS B 1 45 ? 2.611 5.617 5.41 1 98.81 45 LYS B N 1
ATOM 1608 C CA . LYS B 1 45 ? 4 6.043 5.258 1 98.81 45 LYS B CA 1
ATOM 1609 C C . LYS B 1 45 ? 4.895 4.867 4.871 1 98.81 45 LYS B C 1
ATOM 1611 O O . LYS B 1 45 ? 4.902 3.836 5.551 1 98.81 45 LYS B O 1
ATOM 1616 N N . LEU B 1 46 ? 5.637 5.078 3.787 1 98.69 46 LEU B N 1
ATOM 1617 C CA . LEU B 1 46 ? 6.465 3.996 3.268 1 98.69 46 LEU B CA 1
ATOM 1618 C C . LEU B 1 46 ? 7.875 4.062 3.852 1 98.69 46 LEU B C 1
ATOM 1620 O O . LEU B 1 46 ? 8.695 4.867 3.412 1 98.69 46 LEU B O 1
ATOM 1624 N N . LEU B 1 47 ? 8.141 3.182 4.781 1 98 47 LEU B N 1
ATOM 1625 C CA . LEU B 1 47 ? 9.484 3.045 5.32 1 98 47 LEU B CA 1
ATOM 1626 C C . LEU B 1 47 ? 10.258 1.957 4.582 1 98 47 LEU B C 1
ATOM 1628 O O . LEU B 1 47 ? 9.68 1.196 3.805 1 98 47 LEU B O 1
ATOM 1632 N N . ARG B 1 48 ? 11.5 1.892 4.781 1 95.19 48 ARG B N 1
ATOM 1633 C CA . ARG B 1 48 ? 12.344 0.906 4.109 1 95.19 48 ARG B CA 1
ATOM 1634 C C . ARG B 1 48 ? 11.969 -0.511 4.527 1 95.19 48 ARG B C 1
ATOM 1636 O O . ARG B 1 48 ? 11.875 -1.408 3.686 1 95.19 48 ARG B O 1
ATOM 1643 N N . SER B 1 49 ? 11.703 -0.698 5.77 1 95.12 49 SER B N 1
ATOM 1644 C CA . SER B 1 49 ? 11.508 -2.043 6.301 1 95.12 49 SER B CA 1
ATOM 1645 C C . SER B 1 49 ? 10.039 -2.449 6.254 1 95.12 49 SER B C 1
ATOM 1647 O O . SER B 1 49 ? 9.719 -3.629 6.09 1 95.12 49 SER B O 1
ATOM 1649 N N . HIS B 1 50 ? 9.156 -1.433 6.434 1 97.06 50 HIS B N 1
ATOM 1650 C CA . HIS B 1 50 ? 7.738 -1.756 6.512 1 97.06 50 HIS B CA 1
ATOM 1651 C C . HIS B 1 50 ? 6.879 -0.557 6.129 1 97.06 50 HIS B C 1
ATOM 1653 O O . HIS B 1 50 ? 7.395 0.543 5.922 1 97.06 50 HIS B O 1
ATOM 1659 N N . THR B 1 51 ? 5.656 -0.827 5.965 1 98.12 51 THR B N 1
ATOM 1660 C CA . THR B 1 51 ? 4.645 0.2 5.73 1 98.12 51 THR B CA 1
ATOM 1661 C C . THR B 1 51 ? 3.916 0.543 7.023 1 98.12 51 THR B C 1
ATOM 1663 O O . THR B 1 51 ? 3.451 -0.35 7.738 1 98.12 51 THR B O 1
ATOM 1666 N N . GLU B 1 52 ? 3.844 1.846 7.301 1 98.38 52 GLU B N 1
ATOM 1667 C CA . GLU B 1 52 ? 3.207 2.324 8.523 1 98.38 52 GLU B CA 1
ATOM 1668 C C . GLU B 1 52 ? 1.874 3.002 8.227 1 98.38 52 GLU B C 1
ATOM 1670 O O . GLU B 1 52 ? 1.813 3.938 7.422 1 98.38 52 GLU B O 1
ATOM 1675 N N . ARG B 1 53 ? 0.849 2.568 8.953 1 98.75 53 ARG B N 1
ATOM 1676 C CA . ARG B 1 53 ? -0.467 3.162 8.742 1 98.75 53 ARG B CA 1
ATOM 1677 C C . ARG B 1 53 ? -0.519 4.586 9.289 1 98.75 53 ARG B C 1
ATOM 1679 O O . ARG B 1 53 ? -0.141 4.824 10.438 1 98.75 53 ARG B O 1
ATOM 1686 N N . VAL B 1 54 ? -0.925 5.438 8.453 1 98.81 54 VAL B N 1
ATOM 1687 C CA . VAL B 1 54 ? -1.238 6.793 8.883 1 98.81 54 VAL B CA 1
ATOM 1688 C C . VAL B 1 54 ? -2.703 6.875 9.305 1 98.81 54 VAL B C 1
ATOM 1690 O O . VAL B 1 54 ? -3.01 7.238 10.445 1 98.81 54 VAL B O 1
ATOM 1693 N N . LEU B 1 55 ? -3.588 6.484 8.344 1 98.38 55 LEU B N 1
ATOM 1694 C CA . LEU B 1 55 ? -5.02 6.488 8.609 1 98.38 55 LEU B CA 1
ATOM 1695 C C . LEU B 1 55 ? -5.773 5.668 7.566 1 98.38 55 LEU B C 1
ATOM 1697 O O . LEU B 1 55 ? -5.344 5.578 6.414 1 98.38 55 LEU B O 1
ATOM 1701 N N . ILE B 1 56 ? -6.871 5.039 8.031 1 98.62 56 ILE B N 1
ATOM 1702 C CA . ILE B 1 56 ? -7.895 4.512 7.137 1 98.62 56 ILE B CA 1
ATOM 1703 C C . ILE B 1 56 ? -9.219 5.227 7.391 1 98.62 56 ILE B C 1
ATOM 1705 O O . ILE B 1 56 ? -9.602 5.449 8.539 1 98.62 56 ILE B O 1
ATOM 1709 N N . TRP B 1 57 ? -9.844 5.637 6.336 1 98.38 57 TRP B N 1
ATOM 1710 C CA . TRP B 1 57 ? -11.195 6.191 6.391 1 98.38 57 TRP B CA 1
ATOM 1711 C C . TRP B 1 57 ? -12.156 5.367 5.543 1 98.38 57 TRP B C 1
ATOM 1713 O O . TRP B 1 57 ? -11.883 5.09 4.371 1 98.38 57 TRP B O 1
ATOM 1723 N N . THR B 1 58 ? -13.25 4.98 6.137 1 97.62 58 THR B N 1
ATOM 1724 C CA . THR B 1 58 ? -14.188 4.105 5.438 1 97.62 58 THR B CA 1
ATOM 1725 C C . THR B 1 58 ? -15.391 4.898 4.922 1 97.62 58 THR B C 1
ATOM 1727 O O . THR B 1 58 ? -15.938 5.734 5.641 1 97.62 58 THR B O 1
ATOM 1730 N N . PHE B 1 59 ? -15.867 4.609 3.752 1 96.12 59 PHE B N 1
ATOM 1731 C CA . PHE B 1 59 ? -16.906 5.383 3.082 1 96.12 59 PHE B CA 1
ATOM 1732 C C . PHE B 1 59 ? -18.266 5.137 3.729 1 96.12 59 PHE B C 1
ATOM 1734 O O . PHE B 1 59 ? -19.031 6.078 3.953 1 96.12 59 PHE B O 1
ATOM 1741 N N . LEU B 1 60 ? -18.547 3.934 3.967 1 93.38 60 LEU B N 1
ATOM 1742 C CA . LEU B 1 60 ? -19.891 3.574 4.422 1 93.38 60 LEU B CA 1
ATOM 1743 C C . LEU B 1 60 ? -20.141 4.086 5.84 1 93.38 60 LEU B C 1
ATOM 1745 O O . LEU B 1 60 ? -21.141 4.738 6.098 1 93.38 60 LEU B O 1
ATOM 1749 N N . THR B 1 61 ? -19.172 3.828 6.738 1 95.25 61 THR B N 1
ATOM 1750 C CA . THR B 1 61 ? -19.375 4.156 8.141 1 95.25 61 THR B CA 1
ATOM 1751 C C . THR B 1 61 ? -18.797 5.535 8.469 1 95.25 61 THR B C 1
ATOM 1753 O O . THR B 1 61 ? -19.078 6.098 9.523 1 95.25 61 THR B O 1
ATOM 1756 N N . LYS B 1 62 ? -17.984 6.098 7.551 1 96.06 62 LYS B N 1
ATOM 1757 C CA . LYS B 1 62 ? -17.344 7.395 7.746 1 96.06 62 LYS B CA 1
ATOM 1758 C C . LYS B 1 62 ? -16.547 7.422 9.039 1 96.06 62 LYS B C 1
ATOM 1760 O O . LYS B 1 62 ? -16.641 8.375 9.82 1 96.06 62 LYS B O 1
ATOM 1765 N N . THR B 1 63 ? -15.836 6.348 9.297 1 96 63 THR B N 1
ATOM 1766 C CA . THR B 1 63 ? -15.055 6.211 10.516 1 96 63 THR B CA 1
ATOM 1767 C C . THR B 1 63 ? -13.562 6.238 10.203 1 96 63 THR B C 1
ATOM 1769 O O . THR B 1 63 ? -13.148 5.973 9.078 1 96 63 THR B O 1
ATOM 1772 N N . TYR B 1 64 ? -12.82 6.57 11.281 1 97.31 64 TYR B N 1
ATOM 1773 C CA . TYR B 1 64 ? -11.367 6.629 11.211 1 97.31 64 TYR B CA 1
ATOM 1774 C C . TYR B 1 64 ? -10.734 5.414 11.891 1 97.31 64 TYR B C 1
ATOM 1776 O O . TYR B 1 64 ? -11.203 4.969 12.938 1 97.31 64 TYR B O 1
ATOM 1784 N N . ILE B 1 65 ? -9.734 4.898 11.258 1 97.75 65 ILE B N 1
ATOM 1785 C CA . ILE B 1 65 ? -8.766 4.008 11.883 1 97.75 65 ILE B CA 1
ATOM 1786 C C . ILE B 1 65 ? -7.371 4.629 11.82 1 97.75 65 ILE B C 1
ATOM 1788 O O . ILE B 1 65 ? -6.742 4.648 10.758 1 97.75 65 ILE B O 1
ATOM 1792 N N . TYR B 1 66 ? -6.918 5.066 12.969 1 98.38 66 TYR B N 1
ATOM 1793 C CA . TYR B 1 66 ? -5.652 5.793 13 1 98.38 66 TYR B CA 1
ATOM 1794 C C . TYR B 1 66 ? -4.477 4.84 13.172 1 98.38 66 TYR B C 1
ATOM 1796 O O . TYR B 1 66 ? -4.59 3.818 13.852 1 98.38 66 TYR B O 1
ATOM 1804 N N . GLY B 1 67 ? -3.379 5.234 12.531 1 98.25 67 GLY B N 1
ATOM 1805 C CA . GLY B 1 67 ? -2.117 4.668 12.977 1 98.25 67 GLY B CA 1
ATOM 1806 C C . GLY B 1 67 ? -1.695 5.152 14.352 1 98.25 67 GLY B C 1
ATOM 1807 O O . GLY B 1 67 ? -2.082 6.246 14.773 1 98.25 67 GLY B O 1
ATOM 1808 N N . GLU B 1 68 ? -0.91 4.383 14.914 1 97.19 68 GLU B N 1
ATOM 1809 C CA . GLU B 1 68 ? -0.543 4.648 16.297 1 97.19 68 GLU B CA 1
ATOM 1810 C C . GLU B 1 68 ? 0.098 6.027 16.453 1 97.19 68 GLU B C 1
ATOM 1812 O O . GLU B 1 68 ? -0.198 6.758 17.406 1 97.19 68 GLU B O 1
ATOM 1817 N N . LEU B 1 69 ? 0.944 6.434 15.586 1 97.5 69 LEU B N 1
ATOM 1818 C CA . LEU B 1 69 ? 1.72 7.664 15.703 1 97.5 69 LEU B CA 1
ATOM 1819 C C . LEU B 1 69 ? 0.915 8.859 15.203 1 97.5 69 LEU B C 1
ATOM 1821 O O . LEU B 1 69 ? 1.376 10 15.281 1 97.5 69 LEU B O 1
ATOM 1825 N N . TYR B 1 70 ? -0.287 8.609 14.742 1 98.38 70 TYR B N 1
ATOM 1826 C CA . TYR B 1 70 ? -1.047 9.656 14.078 1 98.38 70 TYR B CA 1
ATOM 1827 C C . TYR B 1 70 ? -2.395 9.875 14.75 1 98.38 70 TYR B C 1
ATOM 1829 O O . TYR B 1 70 ? -3.252 10.586 14.227 1 98.38 70 TYR B O 1
ATOM 1837 N N . GLU B 1 71 ? -2.594 9.305 15.852 1 97.44 71 GLU B N 1
ATOM 1838 C CA . GLU B 1 71 ? -3.871 9.367 16.547 1 97.44 71 GLU B CA 1
ATOM 1839 C C . GLU B 1 71 ? -4.23 10.805 16.922 1 97.44 71 GLU B C 1
ATOM 1841 O O . GLU B 1 71 ? -3.434 11.508 17.547 1 97.44 71 GLU B O 1
ATOM 1846 N N . ASN B 1 72 ? -5.387 11.258 16.406 1 94.81 72 ASN B N 1
ATOM 1847 C CA . ASN B 1 72 ? -5.992 12.547 16.719 1 94.81 72 ASN B CA 1
ATOM 1848 C C . ASN B 1 72 ? -5.164 13.703 16.156 1 94.81 72 ASN B C 1
ATOM 1850 O O . ASN B 1 72 ? -5.203 14.812 16.703 1 94.81 72 ASN B O 1
ATOM 1854 N N . ARG B 1 73 ? -4.363 13.492 15.18 1 98 73 ARG B N 1
ATOM 1855 C CA . ARG B 1 73 ? -3.633 14.617 14.602 1 98 73 ARG B CA 1
ATOM 1856 C C . ARG B 1 73 ? -3.689 14.594 13.078 1 98 73 ARG B C 1
ATOM 1858 O O . ARG B 1 73 ? -2.998 15.367 12.414 1 98 73 ARG B O 1
ATOM 1865 N N . VAL B 1 74 ? -4.453 13.672 12.578 1 98.69 74 VAL B N 1
ATOM 1866 C CA . VAL B 1 74 ? -4.637 13.602 11.125 1 98.69 74 VAL B CA 1
ATOM 1867 C C . VAL B 1 74 ? -6.125 13.57 10.797 1 98.69 74 VAL B C 1
ATOM 1869 O O . VAL B 1 74 ? -6.898 12.852 11.438 1 98.69 74 VAL B O 1
ATOM 1872 N N . ASN B 1 75 ? -6.516 14.336 9.773 1 98.25 75 ASN B N 1
ATOM 1873 C CA . ASN B 1 75 ? -7.902 14.391 9.328 1 98.25 75 ASN B CA 1
ATOM 1874 C C . ASN B 1 75 ? -8.008 14.305 7.805 1 98.25 75 ASN B C 1
ATOM 1876 O O . ASN B 1 75 ? -7.184 14.883 7.09 1 98.25 75 ASN B O 1
ATOM 1880 N N . VAL B 1 76 ? -9.055 13.633 7.375 1 98.44 76 VAL B N 1
ATOM 1881 C CA . VAL B 1 76 ? -9.328 13.578 5.941 1 98.44 76 VAL B CA 1
ATOM 1882 C C . VAL B 1 76 ? -10.078 14.836 5.512 1 98.44 76 VAL B C 1
ATOM 1884 O O . VAL B 1 76 ? -10.703 15.508 6.336 1 98.44 76 VAL B O 1
ATOM 1887 N N . SER B 1 77 ? -9.969 15.086 4.27 1 98.38 77 SER B N 1
ATOM 1888 C CA . SER B 1 77 ? -10.656 16.234 3.697 1 98.38 77 SER B CA 1
ATOM 1889 C C . SER B 1 77 ? -12.156 16.172 3.965 1 98.38 77 SER B C 1
ATOM 1891 O O . SER B 1 77 ? -12.75 15.102 3.928 1 98.38 77 SER B O 1
ATOM 1893 N N . SER B 1 78 ? -12.805 17.328 4.129 1 96.75 78 SER B N 1
ATOM 1894 C CA . SER B 1 78 ? -14.25 17.422 4.273 1 96.75 78 SER B CA 1
ATOM 1895 C C . SER B 1 78 ? -14.961 17.062 2.969 1 96.75 78 SER B C 1
ATOM 1897 O O . SER B 1 78 ? -16.156 16.797 2.959 1 96.75 78 SER B O 1
ATOM 1899 N N . ASN B 1 79 ? -14.266 17.094 1.891 1 95.94 79 ASN B N 1
ATOM 1900 C CA . ASN B 1 79 ? -14.812 16.797 0.573 1 95.94 79 ASN B CA 1
ATOM 1901 C C . ASN B 1 79 ? -14.43 15.383 0.118 1 95.94 79 ASN B C 1
ATOM 1903 O O . ASN B 1 79 ? -14.242 15.148 -1.076 1 95.94 79 ASN B O 1
ATOM 1907 N N . VAL B 1 80 ? -14.266 14.539 1.027 1 94.38 80 VAL B N 1
ATOM 1908 C CA . VAL B 1 80 ? -13.773 13.188 0.757 1 94.38 80 VAL B CA 1
ATOM 1909 C C . VAL B 1 80 ? -14.75 12.453 -0.16 1 94.38 80 VAL B C 1
ATOM 1911 O O . VAL B 1 80 ? -14.336 11.656 -1.002 1 94.38 80 VAL B O 1
ATOM 1914 N N . GLU B 1 81 ? -15.969 12.711 -0.082 1 89.56 81 GLU B N 1
ATOM 1915 C CA . GLU B 1 81 ? -16.984 12.047 -0.9 1 89.56 81 GLU B CA 1
ATOM 1916 C C . GLU B 1 81 ? -17.047 12.656 -2.299 1 89.56 81 GLU B C 1
ATOM 1918 O O . GLU B 1 81 ? -17.656 12.086 -3.201 1 89.56 81 GLU B O 1
ATOM 1923 N N . GLN B 1 82 ? -16.438 13.789 -2.42 1 91.38 82 GLN B N 1
ATOM 1924 C CA . GLN B 1 82 ? -16.359 14.461 -3.715 1 91.38 82 GLN B CA 1
ATOM 1925 C C . GLN B 1 82 ? -14.969 14.312 -4.324 1 91.38 82 GLN B C 1
ATOM 1927 O O . GLN B 1 82 ? -14.422 15.273 -4.867 1 91.38 82 GLN B O 1
ATOM 1932 N N . SER B 1 83 ? -14.391 13.234 -4.129 1 94.88 83 SER B N 1
ATOM 1933 C CA . SER B 1 83 ? -13.203 12.773 -4.836 1 94.88 83 SER B CA 1
ATOM 1934 C C . SER B 1 83 ? -11.945 13.453 -4.301 1 94.88 83 SER B C 1
ATOM 1936 O O . SER B 1 83 ? -10.992 13.68 -5.047 1 94.88 83 SER B O 1
ATOM 1938 N N . ASP B 1 84 ? -11.992 13.93 -3.07 1 98.31 84 ASP B N 1
ATOM 1939 C CA . ASP B 1 84 ? -10.828 14.492 -2.393 1 98.31 84 ASP B CA 1
ATOM 1940 C C . ASP B 1 84 ? -10.375 13.602 -1.239 1 98.31 84 ASP B C 1
ATOM 1942 O O . ASP B 1 84 ? -10.922 13.672 -0.137 1 98.31 84 ASP B O 1
ATOM 1946 N N . ALA B 1 85 ? -9.305 12.914 -1.47 1 98.62 85 ALA B N 1
ATOM 1947 C CA . ALA B 1 85 ? -8.797 11.969 -0.478 1 98.62 85 ALA B CA 1
ATOM 1948 C C . ALA B 1 85 ? -7.621 12.562 0.296 1 98.62 85 ALA B C 1
ATOM 1950 O O . ALA B 1 85 ? -6.848 11.828 0.913 1 98.62 85 ALA B O 1
ATOM 1951 N N . SER B 1 86 ? -7.457 13.844 0.353 1 98.88 86 SER B N 1
ATOM 1952 C CA . SER B 1 86 ? -6.348 14.516 1.028 1 98.88 86 SER B CA 1
ATOM 1953 C C . SER B 1 86 ? -6.441 14.344 2.541 1 98.88 86 SER B C 1
ATOM 1955 O O . SER B 1 86 ? -7.523 14.117 3.08 1 98.88 86 SER B O 1
ATOM 1957 N N . ILE B 1 87 ? -5.301 14.484 3.123 1 98.88 87 ILE B N 1
ATOM 1958 C CA . ILE B 1 87 ? -5.293 14.516 4.582 1 98.88 87 ILE B CA 1
ATOM 1959 C C . ILE B 1 87 ? -4.465 15.703 5.07 1 98.88 87 ILE B C 1
ATOM 1961 O O . ILE B 1 87 ? -3.617 16.219 4.336 1 98.88 87 ILE B O 1
ATOM 1965 N N . THR B 1 88 ? -4.758 16.078 6.277 1 98.88 88 THR B N 1
ATOM 1966 C CA . THR B 1 88 ? -3.953 17.078 6.973 1 98.88 88 THR B CA 1
ATOM 1967 C C . THR B 1 88 ? -3.342 16.484 8.242 1 98.88 88 THR B C 1
ATOM 1969 O O . THR B 1 88 ? -4.051 15.93 9.078 1 98.88 88 THR B O 1
ATOM 1972 N N . ILE B 1 89 ? -2.082 16.609 8.336 1 98.81 89 ILE B N 1
ATOM 1973 C CA . ILE B 1 89 ? -1.353 16.156 9.516 1 98.81 89 ILE B CA 1
ATOM 1974 C C . ILE B 1 89 ? -0.966 17.375 10.367 1 98.81 89 ILE B C 1
ATOM 1976 O O . ILE B 1 89 ? -0.319 18.297 9.875 1 98.81 89 ILE B O 1
ATOM 1980 N N . ASP B 1 90 ? -1.319 17.328 11.594 1 98.62 90 ASP B N 1
ATOM 1981 C CA . ASP B 1 90 ? -1.021 18.422 12.516 1 98.62 90 ASP B CA 1
ATOM 1982 C C . ASP B 1 90 ? 0.205 18.094 13.367 1 98.62 90 ASP B C 1
ATOM 1984 O O . ASP B 1 90 ? 0.654 16.953 13.414 1 98.62 90 ASP B O 1
ATOM 1988 N N . ARG B 1 91 ? 0.789 19.156 13.992 1 97.75 91 ARG B N 1
ATOM 1989 C CA . ARG B 1 91 ? 1.886 19.031 14.945 1 97.75 91 ARG B CA 1
ATOM 1990 C C . ARG B 1 91 ? 3.016 18.188 14.359 1 97.75 91 ARG B C 1
ATOM 1992 O O . ARG B 1 91 ? 3.459 17.219 14.984 1 97.75 91 ARG B O 1
ATOM 1999 N N . LEU B 1 92 ? 3.453 18.672 13.258 1 98.12 92 LEU B N 1
ATOM 2000 C CA . LEU B 1 92 ? 4.484 17.953 12.523 1 98.12 92 LEU B CA 1
ATOM 2001 C C . LEU B 1 92 ? 5.746 17.797 13.367 1 98.12 92 LEU B C 1
ATOM 2003 O O . LEU B 1 92 ? 6.152 18.734 14.062 1 98.12 92 LEU B O 1
ATOM 2007 N N . THR B 1 93 ? 6.406 16.625 13.273 1 97.19 93 THR B N 1
ATOM 2008 C CA . THR B 1 93 ? 7.734 16.375 13.82 1 97.19 93 THR B CA 1
ATOM 2009 C C . THR B 1 93 ? 8.695 15.938 12.719 1 97.19 93 THR B C 1
ATOM 2011 O O . THR B 1 93 ? 8.281 15.656 11.594 1 97.19 93 THR B O 1
ATOM 2014 N N . MET B 1 94 ? 9.938 15.844 13.062 1 96.44 94 MET B N 1
ATOM 2015 C CA . MET B 1 94 ? 10.938 15.398 12.094 1 96.44 94 MET B CA 1
ATOM 2016 C C . MET B 1 94 ? 10.664 13.969 11.648 1 96.44 94 MET B C 1
ATOM 2018 O O . MET B 1 94 ? 11.008 13.586 10.523 1 96.44 94 MET B O 1
ATOM 2022 N N . ASP B 1 95 ? 10 13.258 12.508 1 97.12 95 ASP B N 1
ATOM 2023 C CA . ASP B 1 95 ? 9.703 11.867 12.195 1 97.12 95 ASP B CA 1
ATOM 2024 C C . ASP B 1 95 ? 8.641 11.766 11.102 1 97.12 95 ASP B C 1
ATOM 2026 O O . ASP B 1 95 ? 8.438 10.695 10.523 1 97.12 95 ASP B O 1
ATOM 2030 N N . ASP B 1 96 ? 8.023 12.844 10.812 1 98.44 96 ASP B N 1
ATOM 2031 C CA . ASP B 1 96 ? 6.992 12.844 9.773 1 98.44 96 ASP B CA 1
ATOM 2032 C C . ASP B 1 96 ? 7.613 12.945 8.383 1 98.44 96 ASP B C 1
ATOM 2034 O O . ASP B 1 96 ? 6.93 12.75 7.379 1 98.44 96 ASP B O 1
ATOM 2038 N N . ASN B 1 97 ? 8.883 13.258 8.32 1 98 97 ASN B N 1
ATOM 2039 C CA . ASN B 1 97 ? 9.586 13.234 7.039 1 98 97 ASN B CA 1
ATOM 2040 C C . ASN B 1 97 ? 9.477 11.875 6.355 1 98 97 ASN B C 1
ATOM 2042 O O . ASN B 1 97 ? 9.633 10.836 7.004 1 98 97 ASN B O 1
ATOM 2046 N N . GLY B 1 98 ? 9.172 12.047 4.973 1 98.31 98 GLY B N 1
ATOM 2047 C CA . GLY B 1 98 ? 9.164 10.766 4.285 1 98.31 98 GLY B CA 1
ATOM 2048 C C . GLY B 1 98 ? 8.211 10.734 3.104 1 98.31 98 GLY B C 1
ATOM 2049 O O . GLY B 1 98 ? 7.758 11.773 2.633 1 98.31 98 GLY B O 1
ATOM 2050 N N . THR B 1 99 ? 8.016 9.477 2.557 1 98.44 99 THR B N 1
ATOM 2051 C CA . THR B 1 99 ? 7.125 9.22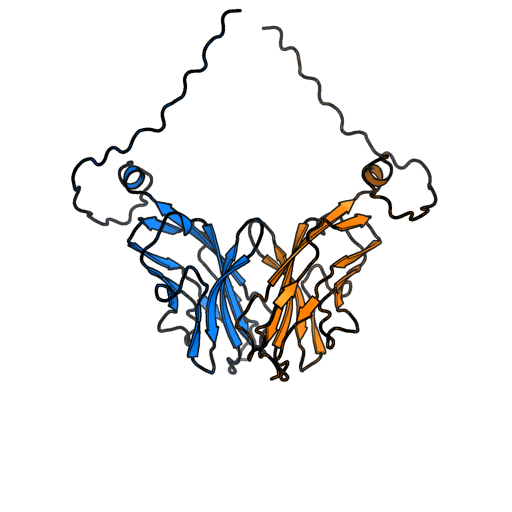7 1.429 1 98.44 99 THR B CA 1
ATOM 2052 C C . THR B 1 99 ? 5.797 8.648 1.906 1 98.44 99 THR B C 1
ATOM 2054 O O . THR B 1 99 ? 5.777 7.684 2.678 1 98.44 99 THR B O 1
ATOM 2057 N N . TYR B 1 100 ? 4.785 9.258 1.479 1 98.75 100 TYR B N 1
ATOM 2058 C CA . TYR B 1 100 ? 3.439 8.812 1.823 1 98.75 100 TYR B CA 1
ATOM 2059 C C . TYR B 1 100 ? 2.697 8.312 0.588 1 98.75 100 TYR B C 1
ATOM 2061 O O . TYR B 1 100 ? 2.832 8.883 -0.496 1 98.75 100 TYR B O 1
ATOM 2069 N N . GLU B 1 101 ? 1.876 7.289 0.74 1 98.94 101 GLU B N 1
ATOM 2070 C CA . GLU B 1 101 ? 1.069 6.75 -0.351 1 98.94 101 GLU B CA 1
ATOM 2071 C C . GLU B 1 101 ? -0.421 6.852 -0.038 1 98.94 101 GLU B C 1
ATOM 2073 O O . GLU B 1 101 ? -0.867 6.426 1.029 1 98.94 101 GLU B O 1
ATOM 2078 N N . CYS B 1 102 ? -1.107 7.488 -0.925 1 98.88 102 CYS B N 1
ATOM 2079 C CA . CYS B 1 102 ? -2.564 7.562 -0.913 1 98.88 102 CYS B CA 1
ATOM 2080 C C . CYS B 1 102 ? -3.176 6.418 -1.716 1 98.88 102 CYS B C 1
ATOM 2082 O O . CYS B 1 102 ? -2.787 6.184 -2.861 1 98.88 102 CYS B O 1
ATOM 2084 N N . SER B 1 103 ? -4.102 5.664 -1.118 1 98.88 103 SER B N 1
ATOM 2085 C CA . SER B 1 103 ? -4.805 4.586 -1.808 1 98.88 103 SER B CA 1
ATOM 2086 C C . SER B 1 103 ? -6.316 4.707 -1.627 1 98.88 103 SER B C 1
ATOM 2088 O O . SER B 1 103 ? -6.797 4.906 -0.511 1 98.88 103 SER B O 1
ATOM 2090 N N . VAL B 1 104 ? -7.023 4.594 -2.727 1 98.44 104 VAL B N 1
ATOM 2091 C CA . VAL B 1 104 ? -8.477 4.527 -2.711 1 98.44 104 VAL B CA 1
ATOM 2092 C C . VAL B 1 104 ? -8.945 3.172 -3.242 1 98.44 104 VAL B C 1
ATOM 2094 O O . VAL B 1 104 ? -8.703 2.838 -4.402 1 98.44 104 VAL B O 1
ATOM 2097 N N . SER B 1 105 ? -9.609 2.416 -2.342 1 98.06 105 SER B N 1
ATOM 2098 C CA . SER B 1 105 ? -10.086 1.084 -2.703 1 98.06 105 SER B CA 1
ATOM 2099 C C . SER B 1 105 ? -11.609 1.018 -2.691 1 98.06 105 SER B C 1
ATOM 2101 O O . SER B 1 105 ? -12.234 1.188 -1.643 1 98.06 105 SER B O 1
ATOM 2103 N N . LEU B 1 106 ? -12.125 0.827 -3.842 1 96.75 106 LEU B N 1
ATOM 2104 C CA . LEU B 1 106 ? -13.555 0.583 -4.004 1 96.75 106 LEU B CA 1
ATOM 2105 C C . LEU B 1 106 ? -13.805 -0.832 -4.512 1 96.75 106 LEU B C 1
ATOM 2107 O O . LEU B 1 106 ? -13.281 -1.226 -5.555 1 96.75 106 LEU B O 1
ATOM 2111 N N . LEU B 1 107 ? -14.641 -1.571 -3.834 1 95.56 107 LEU B N 1
ATOM 2112 C CA . LEU B 1 107 ? -14.805 -2.996 -4.098 1 95.56 107 LEU B CA 1
ATOM 2113 C C . LEU B 1 107 ? -15.281 -3.234 -5.527 1 95.56 107 LEU B C 1
ATOM 2115 O O . LEU B 1 107 ? -14.953 -4.258 -6.133 1 95.56 107 LEU B O 1
ATOM 2119 N N . LEU B 1 108 ? -15.961 -2.281 -6.051 1 94 108 LEU B N 1
ATOM 2120 C CA . LEU B 1 108 ? -16.5 -2.475 -7.395 1 94 108 LEU B CA 1
ATOM 2121 C C . LEU B 1 108 ? -15.648 -1.735 -8.43 1 94 108 LEU B C 1
ATOM 2123 O O . LEU B 1 108 ? -16.016 -1.656 -9.602 1 94 108 LEU B O 1
ATOM 2127 N N . ASP B 1 109 ? -14.578 -1.206 -8.062 1 96.19 109 ASP B N 1
ATOM 2128 C CA . ASP B 1 109 ? -13.695 -0.462 -8.961 1 96.19 109 ASP B CA 1
ATOM 2129 C C . ASP B 1 109 ? -12.234 -0.598 -8.523 1 96.19 109 ASP B C 1
ATOM 2131 O O . ASP B 1 109 ? -11.539 0.403 -8.359 1 96.19 109 ASP B O 1
ATOM 2135 N N . LEU B 1 110 ? -11.836 -1.819 -8.461 1 97.06 110 LEU B N 1
ATOM 2136 C CA . LEU B 1 110 ? -10.484 -2.094 -7.996 1 97.06 110 LEU B CA 1
ATOM 2137 C C . LEU B 1 110 ? -9.492 -2.062 -9.148 1 97.06 110 LEU B C 1
ATOM 2139 O O . LEU B 1 110 ? -8.281 -2.004 -8.93 1 97.06 110 LEU B O 1
ATOM 2143 N N . ASP B 1 111 ? -10.266 -1.966 -10.352 1 93.19 111 ASP B N 1
ATOM 2144 C CA . ASP B 1 111 ? -9.438 -2.045 -11.555 1 93.19 111 ASP B CA 1
ATOM 2145 C C . ASP B 1 111 ? -8.938 -0.663 -11.961 1 93.19 111 ASP B C 1
ATOM 2147 O O . ASP B 1 111 ? -9.664 0.326 -11.852 1 93.19 111 ASP B O 1
ATOM 2151 N N . GLY B 1 112 ? -7.773 -0.215 -11.969 1 96.69 112 GLY B N 1
ATOM 2152 C CA . GLY B 1 112 ? -7.168 1.052 -12.352 1 96.69 112 GLY B CA 1
ATOM 2153 C C . GLY B 1 112 ? -5.961 1.415 -11.508 1 96.69 112 GLY B C 1
ATOM 2154 O O . GLY B 1 112 ? -5.297 0.537 -10.953 1 96.69 112 GLY B O 1
ATOM 2155 N N . VAL B 1 113 ? -5.703 2.693 -11.539 1 97.56 113 VAL B N 1
ATOM 2156 C CA . VAL B 1 113 ? -4.605 3.215 -10.734 1 97.56 113 VAL B CA 1
ATOM 2157 C C . VAL B 1 113 ? -5.148 3.746 -9.406 1 97.56 113 VAL B C 1
ATOM 2159 O O . VAL B 1 113 ? -5.711 4.844 -9.352 1 97.56 113 VAL B O 1
ATOM 2162 N N . SER B 1 114 ? -4.922 3.018 -8.375 1 98.12 114 SER B N 1
ATOM 2163 C CA . SER B 1 114 ? -5.605 3.318 -7.125 1 98.12 114 SER B CA 1
ATOM 2164 C C . SER B 1 114 ? -4.637 3.881 -6.086 1 98.12 114 SER B C 1
ATOM 2166 O O . SER B 1 114 ? -5.004 4.066 -4.926 1 98.12 114 SER B O 1
ATOM 2168 N N . LYS B 1 115 ? -3.416 4.07 -6.508 1 98.69 115 LYS B N 1
ATOM 2169 C CA . LYS B 1 115 ? -2.406 4.527 -5.562 1 98.69 115 LYS B CA 1
ATOM 2170 C C . LYS B 1 115 ? -1.561 5.648 -6.156 1 98.69 115 LYS B C 1
ATOM 2172 O O . LYS B 1 115 ? -1.307 5.668 -7.363 1 98.69 115 LYS B O 1
ATOM 2177 N N . SER B 1 116 ? -1.124 6.539 -5.277 1 98.75 116 SER B N 1
ATOM 2178 C CA . SER B 1 116 ? -0.184 7.59 -5.645 1 98.75 116 SER B CA 1
ATOM 2179 C C . SER B 1 116 ? 0.604 8.078 -4.434 1 98.75 116 SER B C 1
ATOM 2181 O O . SER B 1 116 ? 0.164 7.914 -3.293 1 98.75 116 SER B O 1
ATOM 2183 N N . ARG B 1 117 ? 1.772 8.648 -4.688 1 98.62 117 ARG B N 1
ATOM 2184 C CA . ARG B 1 117 ? 2.66 9 -3.586 1 98.62 117 ARG B CA 1
ATOM 2185 C C . ARG B 1 117 ? 2.898 10.508 -3.531 1 98.62 117 ARG B C 1
ATOM 2187 O O . ARG B 1 117 ? 2.807 11.195 -4.555 1 98.62 117 ARG B O 1
ATOM 2194 N N . VAL B 1 118 ? 3.186 10.93 -2.379 1 98.31 118 VAL B N 1
ATOM 2195 C CA . VAL B 1 118 ? 3.648 12.289 -2.139 1 98.31 118 VAL B CA 1
ATOM 2196 C C . VAL B 1 118 ? 4.805 12.281 -1.141 1 98.31 118 VAL B C 1
ATOM 2198 O O . VAL B 1 118 ? 4.828 11.453 -0.223 1 98.31 118 VAL B O 1
ATOM 2201 N N . ARG B 1 119 ? 5.758 13.133 -1.354 1 98.25 119 ARG B N 1
ATOM 2202 C CA . ARG B 1 119 ? 6.902 13.242 -0.453 1 98.25 119 ARG B CA 1
ATOM 2203 C C . ARG B 1 119 ? 6.789 14.484 0.425 1 98.25 119 ARG B C 1
ATOM 2205 O O . ARG B 1 119 ? 6.441 15.57 -0.058 1 98.25 119 ARG B O 1
ATOM 2212 N N . LEU B 1 120 ? 7.066 14.297 1.67 1 98.62 120 LEU B N 1
ATOM 2213 C CA . LEU B 1 120 ? 7.035 15.383 2.643 1 98.62 120 LEU B CA 1
ATOM 2214 C C . LEU B 1 120 ? 8.414 15.602 3.252 1 98.62 120 LEU B C 1
ATOM 2216 O O . LEU B 1 120 ? 9.047 14.656 3.729 1 98.62 120 LEU B O 1
ATOM 2220 N N . LEU B 1 121 ? 8.867 16.797 3.172 1 97.88 121 LEU B N 1
ATOM 2221 C CA . LEU B 1 121 ? 10.078 17.234 3.861 1 97.88 121 LEU B CA 1
ATOM 2222 C C . LEU B 1 121 ? 9.734 18.188 5.004 1 97.88 121 LEU B C 1
ATOM 2224 O O . LEU B 1 121 ? 9.164 19.266 4.777 1 97.88 121 LEU B O 1
ATOM 2228 N N . VAL B 1 122 ? 10.062 17.734 6.148 1 97.5 122 VAL B N 1
ATOM 2229 C CA . VAL B 1 122 ? 9.844 18.578 7.32 1 97.5 122 VAL B CA 1
ATOM 2230 C C . VAL B 1 122 ? 11.117 19.359 7.641 1 97.5 122 VAL B C 1
ATOM 2232 O O . VAL B 1 122 ? 12.188 18.766 7.785 1 97.5 122 VAL B O 1
ATOM 2235 N N . LEU B 1 123 ? 10.93 20.578 7.82 1 93.81 123 LEU B N 1
ATOM 2236 C CA . LEU B 1 123 ? 12.07 21.469 8.008 1 93.81 123 LEU B CA 1
ATOM 2237 C C . LEU B 1 123 ? 12.172 21.922 9.461 1 93.81 123 LEU B C 1
ATOM 2239 O O . LEU B 1 123 ? 11.164 22.297 10.07 1 93.81 123 LEU B O 1
ATOM 2243 N N . GLY B 1 124 ? 13.336 21.75 9.984 1 84.94 124 GLY B N 1
ATOM 2244 C CA . GLY B 1 124 ? 13.602 22.219 11.336 1 84.94 124 GLY B CA 1
ATOM 2245 C C . GLY B 1 124 ? 13.828 23.719 11.398 1 84.94 124 GLY B C 1
ATOM 2246 O O . GLY B 1 124 ? 13.922 24.391 10.367 1 84.94 124 GLY B O 1
ATOM 2247 N N . GLU B 1 125 ? 13.75 24.297 12.617 1 70.31 125 GLU B N 1
ATOM 2248 C CA . GLU B 1 125 ? 13.898 25.719 12.914 1 70.31 125 GLU B CA 1
ATOM 2249 C C . GLU B 1 125 ? 15.125 26.312 12.219 1 70.31 125 GLU B C 1
ATOM 2251 O O . GLU B 1 125 ? 15.07 27.422 11.695 1 70.31 125 GLU B O 1
ATOM 2256 N N . CYS B 1 126 ? 16.219 25.641 12.32 1 59.94 126 CYS B N 1
ATOM 2257 C CA . CYS B 1 126 ? 17.438 26.297 11.844 1 59.94 126 CYS B CA 1
ATOM 2258 C C . CYS B 1 126 ? 17.469 26.375 10.32 1 59.94 126 CYS B C 1
ATOM 2260 O O . CYS B 1 126 ? 18.016 27.312 9.75 1 59.94 126 CYS B O 1
ATOM 2262 N N . LEU B 1 127 ? 16.828 25.422 9.672 1 58.81 127 LEU B N 1
ATOM 2263 C CA . LEU B 1 127 ? 16.938 25.359 8.219 1 58.81 127 LEU B CA 1
ATOM 2264 C C . LEU B 1 127 ? 15.984 26.344 7.559 1 58.81 127 LEU B C 1
ATOM 2266 O O . LEU B 1 127 ? 16.219 26.781 6.434 1 58.81 127 LEU B O 1
ATOM 2270 N N . LEU B 1 128 ? 14.9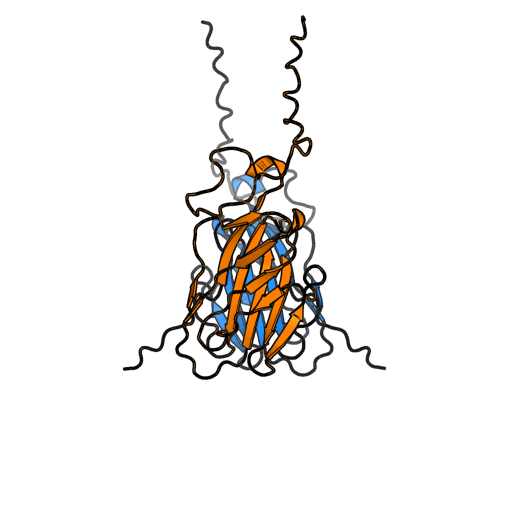84 26.734 8.234 1 57 128 LEU B N 1
ATOM 2271 C CA . LEU B 1 128 ? 14.023 27.656 7.637 1 57 128 LEU B CA 1
ATOM 2272 C C . LEU B 1 128 ? 14.633 29.031 7.477 1 57 128 LEU B C 1
ATOM 2274 O O . LEU B 1 128 ? 14.141 29.859 6.695 1 57 128 LEU B O 1
ATOM 2278 N N . LEU B 1 129 ? 15.742 29.219 8.305 1 52.56 129 LEU B N 1
ATOM 2279 C CA . LEU B 1 129 ? 16.391 30.531 8.234 1 52.56 129 LEU B CA 1
ATOM 2280 C C . LEU B 1 129 ? 17.391 30.578 7.086 1 52.56 129 LEU B C 1
ATOM 2282 O O . LEU B 1 129 ? 18 31.625 6.844 1 52.56 129 LEU B O 1
ATOM 2286 N N . LEU B 1 130 ? 17.547 29.391 6.531 1 52 130 LEU B N 1
ATOM 2287 C CA . LEU B 1 130 ? 18.516 29.5 5.438 1 52 130 LEU B CA 1
ATOM 2288 C C . LEU B 1 130 ? 17.844 30.078 4.191 1 52 130 LEU B C 1
ATOM 2290 O O . LEU B 1 130 ? 16.75 29.641 3.809 1 52 130 LEU B O 1
ATOM 2294 N N . PRO B 1 131 ? 18.188 31.094 3.727 1 49.69 131 PRO B N 1
ATOM 2295 C CA . PRO B 1 131 ? 17.828 31.703 2.443 1 49.69 131 PRO B CA 1
ATOM 2296 C C . PRO B 1 131 ? 17.938 30.719 1.277 1 49.69 131 PRO B C 1
ATOM 2298 O O . PRO B 1 131 ? 18.859 29.906 1.231 1 49.69 131 PRO B O 1
ATOM 2301 N N . GLY B 1 132 ? 16.875 30.234 0.569 1 51.56 132 GLY B N 1
ATOM 2302 C CA . GLY B 1 132 ? 16.875 29.422 -0.637 1 51.56 132 GLY B CA 1
ATOM 2303 C C . GLY B 1 132 ? 16 28.172 -0.521 1 51.56 132 GLY B C 1
ATOM 2304 O O . GLY B 1 132 ? 15.82 27.438 -1.496 1 51.56 132 GLY B O 1
ATOM 2305 N N . VAL B 1 133 ? 15.93 27.703 0.686 1 51.03 133 VAL B N 1
ATOM 2306 C CA . VAL B 1 133 ? 15.164 26.453 0.769 1 51.03 133 VAL B CA 1
ATOM 2307 C C . VAL B 1 133 ? 13.68 26.75 0.587 1 51.03 133 VAL B C 1
ATOM 2309 O O . VAL B 1 133 ? 12.867 25.828 0.47 1 51.03 133 VAL B O 1
ATOM 2312 N N . VAL B 1 134 ? 13.078 27.922 1.078 1 45.75 134 VAL B N 1
ATOM 2313 C CA . VAL B 1 134 ? 11.648 28.156 0.96 1 45.75 134 VAL B CA 1
ATOM 2314 C C . VAL B 1 134 ? 11.297 28.531 -0.479 1 45.75 134 VAL B C 1
ATOM 2316 O O . VAL B 1 134 ? 11.867 29.484 -1.035 1 45.75 134 VAL B O 1
ATOM 2319 N N . GLY B 1 135 ? 10.812 27.703 -1.252 1 40.72 135 GLY B N 1
ATOM 2320 C CA . GLY B 1 135 ? 10.188 28.188 -2.469 1 40.72 135 GLY B CA 1
ATOM 2321 C C . GLY B 1 135 ? 9.297 29.406 -2.234 1 40.72 135 GLY B C 1
ATOM 2322 O O . GLY B 1 135 ? 8.898 29.672 -1.101 1 40.72 135 GLY B O 1
ATOM 2323 N N . ARG B 1 136 ? 8.812 30.25 -3.176 1 36.34 136 ARG B N 1
ATOM 2324 C CA . ARG B 1 136 ? 8.148 31.547 -3.316 1 36.34 136 ARG B CA 1
ATOM 2325 C C . ARG B 1 136 ? 6.902 31.625 -2.445 1 36.34 136 ARG B C 1
ATOM 2327 O O . ARG B 1 136 ? 6.086 32.531 -2.594 1 36.34 136 ARG B O 1
ATOM 2334 N N . GLY B 1 137 ? 6.398 30.672 -1.734 1 37.38 137 GLY B N 1
ATOM 2335 C CA . GLY B 1 137 ? 5.195 31.109 -1.04 1 37.38 137 GLY B CA 1
ATOM 2336 C C . GLY B 1 137 ? 5.48 31.953 0.182 1 37.38 137 GLY B C 1
ATOM 2337 O O . GLY B 1 137 ? 6.367 31.641 0.976 1 37.38 137 GLY B O 1
ATOM 2338 N N . ALA B 1 138 ? 5.227 33.25 0.227 1 36.84 138 ALA B N 1
ATOM 2339 C CA . ALA B 1 138 ? 5.422 34.438 1.068 1 36.84 138 ALA B CA 1
ATOM 2340 C C . ALA B 1 138 ? 4.973 34.156 2.502 1 36.84 138 ALA B C 1
ATOM 2342 O O . ALA B 1 138 ? 3.779 34.219 2.807 1 36.84 138 ALA B O 1
ATOM 2343 N N . VAL B 1 139 ? 5.039 33.062 3.184 1 36.03 139 VAL B N 1
ATOM 2344 C CA . VAL B 1 139 ? 4.539 33.281 4.535 1 36.03 139 VAL B CA 1
ATOM 2345 C C . VAL B 1 139 ? 5.488 34.219 5.289 1 36.03 139 VAL B C 1
ATOM 2347 O O . VAL B 1 139 ? 6.707 34 5.254 1 36.03 139 VAL B O 1
ATOM 2350 N N . ARG B 1 140 ? 5.09 35.469 5.52 1 32.38 140 ARG B N 1
ATOM 2351 C CA . ARG B 1 140 ? 5.668 36.531 6.324 1 32.38 140 ARG B CA 1
ATOM 2352 C C . ARG B 1 140 ? 5.996 36.062 7.73 1 32.38 140 ARG B C 1
ATOM 2354 O O . ARG B 1 140 ? 5.102 35.906 8.57 1 32.38 140 ARG B O 1
ATOM 2361 N N . GLY B 1 141 ? 6.656 34.938 7.938 1 35.56 141 GLY B N 1
ATOM 2362 C CA . GLY B 1 141 ? 6.902 34.625 9.336 1 35.56 141 GLY B CA 1
ATOM 2363 C C . GLY B 1 141 ? 7.754 35.656 10.047 1 35.56 141 GLY B C 1
ATOM 2364 O O . GLY B 1 141 ? 8.602 36.281 9.43 1 35.56 141 GLY B O 1
ATOM 2365 N N . ALA B 1 142 ? 7.246 36.188 11.172 1 35.84 142 ALA B N 1
ATOM 2366 C CA . ALA B 1 142 ? 7.895 37 12.188 1 35.84 142 ALA B CA 1
ATOM 2367 C C . ALA B 1 142 ? 9.18 36.344 12.688 1 35.84 142 ALA B C 1
ATOM 2369 O O . ALA B 1 142 ? 9.195 35.125 12.969 1 35.84 142 ALA B O 1
ATOM 2370 N N . GLY B 1 143 ? 10.414 36.781 12.297 1 35.44 143 GLY B N 1
ATOM 2371 C CA . GLY B 1 143 ? 11.781 36.5 12.695 1 35.44 143 GLY B CA 1
ATOM 2372 C C . GLY B 1 143 ? 11.961 36.406 14.195 1 35.44 143 GLY B C 1
ATOM 2373 O O . GLY B 1 143 ? 11.867 37.406 14.906 1 35.44 143 GLY B O 1
ATOM 2374 N N . HIS B 1 144 ? 11.219 35.531 14.906 1 38.72 144 HIS B N 1
ATOM 2375 C CA . HIS B 1 144 ? 11.688 35.531 16.281 1 38.72 144 HIS B CA 1
ATOM 2376 C C . HIS B 1 144 ? 13.188 35.25 16.359 1 38.72 144 HIS B C 1
ATOM 2378 O O . HIS B 1 144 ? 13.742 34.594 15.461 1 38.72 144 HIS B O 1
ATOM 2384 N N . PRO B 1 145 ? 13.922 35.688 17.453 1 36.88 145 PRO B N 1
ATOM 2385 C CA . PRO B 1 145 ? 15.352 35.656 17.766 1 36.88 145 PRO B CA 1
ATOM 2386 C C . PRO B 1 145 ? 15.961 34.25 17.578 1 36.88 145 PRO B C 1
ATOM 2388 O O . PRO B 1 145 ? 15.227 33.281 17.422 1 36.88 145 PRO B O 1
ATOM 2391 N N . GLY B 1 146 ? 17.297 34.062 17.891 1 38.75 146 GLY B N 1
ATOM 2392 C CA . GLY B 1 146 ? 18.531 33.312 17.641 1 38.75 146 GLY B CA 1
ATOM 2393 C C . GLY B 1 146 ? 18.453 31.859 18.078 1 38.75 146 GLY B C 1
ATOM 2394 O O . GLY B 1 146 ? 19.047 31.484 19.078 1 38.75 146 GLY B O 1
ATOM 2395 N N . GLY B 1 147 ? 17.438 31.109 18.109 1 41.06 147 GLY B N 1
ATOM 2396 C CA . GLY B 1 147 ? 17.859 29.797 18.578 1 41.06 147 GLY B CA 1
ATOM 2397 C C . GLY B 1 147 ? 19.047 29.25 17.812 1 41.06 147 GLY B C 1
ATOM 2398 O O . GLY B 1 147 ? 19.328 29.672 16.688 1 41.06 147 GLY B O 1
ATOM 2399 N N . LYS B 1 148 ? 20.109 28.656 18.562 1 43.75 148 LYS B N 1
ATOM 2400 C CA . LYS B 1 148 ? 21.406 28.094 18.203 1 43.75 148 LYS B CA 1
ATOM 2401 C C . LYS B 1 148 ? 21.297 27.125 17.047 1 43.75 148 LYS B C 1
ATOM 2403 O O . LYS B 1 148 ? 20.797 26 17.203 1 43.75 148 LYS B O 1
ATOM 2408 N N . CYS B 1 149 ? 20.938 27.578 15.969 1 48.19 149 CYS B N 1
ATOM 2409 C CA . CYS B 1 149 ? 21.172 26.766 14.773 1 48.19 149 CYS B CA 1
ATOM 2410 C C . CYS B 1 149 ? 22.656 26.391 14.664 1 48.19 149 CYS B C 1
ATOM 2412 O O . CYS B 1 149 ? 23.516 27.266 14.508 1 48.19 149 CYS B O 1
ATOM 2414 N N . HIS B 1 150 ? 23.172 25.453 15.523 1 42.78 150 HIS B N 1
ATOM 2415 C CA . HIS B 1 150 ? 24.562 25.016 15.359 1 42.78 150 HIS B CA 1
ATOM 2416 C C . HIS B 1 150 ? 24.859 24.656 13.914 1 42.78 150 HIS B C 1
ATOM 2418 O O . HIS B 1 150 ? 24.094 23.906 13.289 1 42.78 150 HIS B O 1
ATOM 2424 N N . PRO B 1 151 ? 25.609 25.453 13.227 1 44.06 151 PRO B N 1
ATOM 2425 C CA . PRO B 1 151 ? 26.094 25.062 11.898 1 44.06 151 PRO B CA 1
ATOM 2426 C C . PRO B 1 151 ? 26.672 23.641 11.875 1 44.06 151 PRO B C 1
ATOM 2428 O O . PRO B 1 151 ? 27.156 23.156 12.898 1 44.06 151 PRO B O 1
ATOM 2431 N N . PRO B 1 152 ? 26.234 22.766 10.984 1 40.16 152 PRO B N 1
ATOM 2432 C CA . PRO B 1 152 ? 26.969 21.5 10.922 1 40.16 152 PRO B CA 1
ATOM 2433 C C . PRO B 1 152 ? 28.484 21.672 10.945 1 40.16 152 PRO B C 1
ATOM 2435 O O . PRO B 1 152 ? 29 22.625 10.352 1 40.16 152 PRO B O 1
ATOM 2438 N N . SER B 1 153 ? 29.141 21.375 12.078 1 36.09 153 SER B N 1
ATOM 2439 C CA . SER B 1 153 ? 30.594 21.359 12.195 1 36.09 153 SER B CA 1
ATOM 2440 C C . SER B 1 153 ? 31.234 20.609 11.039 1 36.09 153 SER B C 1
ATOM 2442 O O . SER B 1 153 ? 30.844 19.469 10.734 1 36.09 153 SER B O 1
ATOM 2444 N N . GLN B 1 154 ? 31.859 21.312 9.984 1 34.59 154 GLN B N 1
ATOM 2445 C CA . GLN B 1 154 ? 32.812 20.797 9 1 34.59 154 GLN B CA 1
ATOM 2446 C C . GLN B 1 154 ? 33.938 20.016 9.664 1 34.59 154 GLN B C 1
ATOM 2448 O O . GLN B 1 154 ? 34.688 20.562 10.445 1 34.59 154 GLN B O 1
ATOM 2453 N N . THR B 1 155 ? 33.75 18.812 10.133 1 29.83 155 THR B N 1
ATOM 2454 C CA . THR B 1 155 ? 34.875 18.016 10.625 1 29.83 155 THR B CA 1
ATOM 2455 C C . THR B 1 155 ? 36.031 18.047 9.641 1 29.83 155 THR B C 1
ATOM 2457 O O . THR B 1 155 ? 35.844 17.859 8.438 1 29.83 155 THR B O 1
ATOM 2460 N N . ALA B 1 156 ? 37.375 18.453 10.047 1 33.78 156 ALA B N 1
ATOM 2461 C CA . ALA B 1 156 ? 38.75 18.641 9.625 1 33.78 156 ALA B CA 1
ATOM 2462 C C . ALA B 1 156 ? 39.312 17.359 9.023 1 33.78 156 ALA B C 1
ATOM 2464 O O . ALA B 1 156 ? 39.219 16.297 9.641 1 33.78 156 ALA B O 1
ATOM 2465 N N . ALA B 1 157 ? 39.469 17.281 7.605 1 30.03 157 ALA B N 1
ATOM 2466 C CA . ALA B 1 157 ? 40.406 16.391 6.895 1 30.03 157 ALA B CA 1
ATOM 2467 C C . ALA B 1 157 ? 41.781 16.406 7.523 1 30.03 157 ALA B C 1
ATOM 2469 O O . ALA B 1 157 ? 42.469 17.438 7.492 1 30.03 157 ALA B O 1
ATOM 2470 N N . SER B 1 158 ? 41.906 15.742 8.633 1 27.45 158 SER B N 1
ATOM 2471 C CA . SER B 1 158 ? 43.25 15.586 9.219 1 27.45 158 SER B CA 1
ATOM 2472 C C . SER B 1 158 ? 44.25 15.094 8.18 1 27.45 158 SER B C 1
ATOM 2474 O O . SER B 1 158 ? 43.969 14.133 7.453 1 27.45 158 SER B O 1
ATOM 2476 N N . ARG B 1 159 ? 45.156 16 7.672 1 31.69 159 ARG B N 1
ATOM 2477 C CA . ARG B 1 159 ? 46.406 15.906 6.945 1 31.69 159 ARG B CA 1
ATOM 2478 C C . ARG B 1 159 ? 47.312 14.844 7.566 1 31.69 159 ARG B C 1
ATOM 2480 O O . ARG B 1 159 ? 47.875 15.047 8.648 1 31.69 159 ARG B O 1
ATOM 2487 N N . GLU B 1 160 ? 46.75 13.594 7.812 1 27.98 160 GLU B N 1
ATOM 2488 C CA . GLU B 1 160 ? 47.812 12.727 8.32 1 27.98 160 GLU B CA 1
ATOM 2489 C C . GLU B 1 160 ? 49 12.734 7.383 1 27.98 160 GLU B C 1
ATOM 2491 O O . GLU B 1 160 ? 48.844 12.602 6.164 1 27.98 160 GLU B O 1
ATOM 2496 N N . ARG B 1 161 ? 50.219 13.281 7.855 1 28.03 161 ARG B N 1
ATOM 2497 C CA . ARG B 1 161 ? 51.656 13.367 7.652 1 28.03 161 ARG B CA 1
ATOM 2498 C C . ARG B 1 161 ? 52.281 11.984 7.469 1 28.03 161 ARG B C 1
ATOM 2500 O O . ARG B 1 161 ? 53.438 11.859 7.113 1 28.03 161 ARG B O 1
ATOM 2507 N N . LEU B 1 162 ? 51.625 10.852 7.105 1 24.47 162 LEU B N 1
ATOM 2508 C CA . LEU B 1 162 ? 52.75 9.992 6.762 1 24.47 162 LEU B CA 1
ATOM 2509 C C . LEU B 1 162 ? 53.281 10.305 5.363 1 24.47 162 LEU B C 1
ATOM 2511 O O . LEU B 1 162 ? 52.5 10.672 4.477 1 24.47 162 LEU B O 1
#

Radius of gyration: 24.37 Å; Cα contacts (8 Å, |Δi|>4): 654; chains: 2; bounding box: 75×68×48 Å

Nearest PDB structures (foldseek):
  6wx2-assembly2_H  TM=7.864E-01  e=4.598E-07  Mus musculus
  7q4q-assembly1_D  TM=7.713E-01  e=2.451E-06  Mus musculus
  5w4l-assembly2_B  TM=7.662E-01  e=2.074E-06  Homo sapiens
  8eb2-assembly1_K  TM=7.776E-01  e=5.353E-06  Homo sapiens
  2qr0-assembly1_B  TM=7.239E-01  e=1.659E-06  Homo sapiens

Solvent-accessible surface area (backbone atoms only — not comparable to full-atom values): 18954 Å² total; per-residue (Å²): 127,83,72,82,41,58,23,40,36,47,40,57,87,63,73,42,74,40,49,55,61,36,64,46,72,51,65,30,36,44,46,64,60,66,84,62,59,56,38,36,38,38,35,32,37,60,51,94,87,50,77,41,62,42,36,34,39,31,57,80,79,67,45,79,45,62,14,85,94,32,62,91,35,57,44,68,41,93,46,42,90,72,38,26,66,19,36,35,38,45,65,34,45,72,82,64,43,44,41,34,38,46,34,55,45,23,79,84,41,70,56,62,44,39,54,32,50,40,38,38,43,52,38,52,79,57,57,71,69,41,86,77,72,69,67,89,74,78,73,84,70,81,83,71,84,82,71,83,56,71,69,80,79,80,79,79,82,75,79,76,76,124,129,84,72,82,41,59,24,40,37,46,40,57,87,63,74,41,73,39,51,53,61,38,64,46,71,52,66,30,37,44,47,63,60,66,84,65,60,54,39,37,38,37,35,31,36,62,49,93,87,49,76,39,59,40,35,34,38,31,57,80,79,67,44,82,46,64,13,86,93,32,61,93,35,57,45,68,41,94,46,42,90,72,39,26,67,18,35,34,40,44,64,34,44,73,81,65,42,43,41,33,38,44,34,54,45,23,78,83,41,70,56,61,43,37,54,31,50,40,39,38,44,50,37,51,79,55,58,71,70,40,86,79,72,69,66,89,73,79,72,84,68,82,82,69,83,80,74,82,54,74,70,83,78,80,80,79,84,74,80,76,78,123

Foldseek 3Di:
DLPFDFKDKDFDPDAAEDEAQFKDKGWMFMDGPDPAQQWWKWKWFDDPVDIFGAWIAGDPVRDIDGTPVQPPFKDADPCVVVGTGMMMGGRDDQVPFGKMKIFRDGPVRNPDHGMDIHGYGYDYPLVVPDPPPDDPPPPVDDPDDDDCPPDPPPPDPPPPPD/DLPFDFKDKDFDPDAAEDEAQFKDKGWMFMDGPDPAQQWWKWKWFDDPVDIFGAWIAGDPVRDIDGTPVQPPFKDADPCVVVGTGMMMGGRDDQVPFGKMKIFRDGPVRNPDHGIDIHGYGYDYPLVVPDPPPDDPPPPVDDPDDDDCPPDPPPPDPPPPPD

Secondary structure (DSSP, 8-state):
------EEEE--SSPEEEETTS-EEE--EEE---S---EEEEEEEE-SS-EEEEEEEETTT--EEE-GGGTTTEEE-TTGGGTB--EEE-S--GGG-EEEEEEEEETT--SEE-EEEEEEEEE-TTGGGSTTSS-S--------------------------/------EEEE--SSPEEEETTS-EEE--EEE---S---EEEEEEEE-SS-EEEEEEEETTT--EEE-GGGTTTEEE-TTGGGTB--EEE-S--GGG-EEEEEEEEETT--SEE-EEEEEEEEE-HHHHTSTTSS-S--------------------------

Organism: Balaenoptera physalus (NCBI:txid9770)